Protein AF-0000000084678518 (afdb_homodimer)

Structure (mmCIF, N/CA/C/O backbone):
data_AF-0000000084678518-model_v1
#
loop_
_entity.id
_entity.type
_entity.pdbx_description
1 polymer 'TetR family transcriptional regulator'
#
loop_
_atom_site.group_PDB
_atom_site.id
_atom_site.type_symbol
_atom_site.label_atom_id
_atom_site.label_alt_id
_atom_site.label_comp_id
_atom_site.label_asym_id
_atom_site.label_entity_id
_atom_site.label_seq_id
_atom_site.pdbx_PDB_ins_code
_atom_site.Cartn_x
_atom_site.Cartn_y
_atom_site.Cartn_z
_atom_site.occupancy
_atom_site.B_iso_or_equiv
_atom_site.auth_seq_id
_atom_site.auth_comp_id
_atom_site.auth_asym_id
_atom_site.auth_atom_id
_atom_site.pdbx_PDB_model_num
ATOM 1 N N . MET A 1 1 ? -35.625 26.422 18.172 1 39.28 1 MET A N 1
ATOM 2 C CA . MET A 1 1 ? -35.781 25.688 16.922 1 39.28 1 MET A CA 1
ATOM 3 C C . MET A 1 1 ? -35.375 24.234 17.094 1 39.28 1 MET A C 1
ATOM 5 O O . MET A 1 1 ? -34.312 23.953 17.641 1 39.28 1 MET A O 1
ATOM 9 N N . ALA A 1 2 ? -36.219 23.297 17.188 1 45.09 2 ALA A N 1
ATOM 10 C CA . ALA A 1 2 ? -35.969 21.891 17.547 1 45.09 2 ALA A CA 1
ATOM 11 C C . ALA A 1 2 ? -34.719 21.375 16.875 1 45.09 2 ALA A C 1
ATOM 13 O O . ALA A 1 2 ? -34.5 21.578 15.672 1 45.09 2 ALA A O 1
ATOM 14 N N . ARG A 1 3 ? -33.562 21.203 17.453 1 52.88 3 ARG A N 1
ATOM 15 C CA . ARG A 1 3 ? -32.312 20.641 16.938 1 52.88 3 ARG A CA 1
ATOM 16 C C . ARG A 1 3 ? -32.625 19.5 15.953 1 52.88 3 ARG A C 1
ATOM 18 O O . ARG A 1 3 ? -33.125 18.453 16.344 1 52.88 3 ARG A O 1
ATOM 25 N N . ARG A 1 4 ? -33.25 19.656 14.805 1 49.84 4 ARG A N 1
ATOM 26 C CA . ARG A 1 4 ? -33.75 18.734 13.789 1 49.84 4 ARG A CA 1
ATOM 27 C C . ARG A 1 4 ? -32.812 17.531 13.641 1 49.84 4 ARG A C 1
ATOM 29 O O . ARG A 1 4 ? -31.609 17.703 13.453 1 49.84 4 ARG A O 1
ATOM 36 N N . HIS A 1 5 ? -33.062 16.453 14.344 1 54.47 5 HIS A N 1
ATOM 37 C CA . HIS A 1 5 ? -32.469 15.125 14.273 1 54.47 5 HIS A CA 1
ATOM 38 C C . HIS A 1 5 ? -32.062 14.766 12.836 1 54.47 5 HIS A C 1
ATOM 40 O O . HIS A 1 5 ? -32.938 14.602 11.984 1 54.47 5 HIS A O 1
ATOM 46 N N . ASP A 1 6 ? -31.219 15.469 12.219 1 68.56 6 ASP A N 1
ATOM 47 C CA . ASP A 1 6 ? -30.781 15.078 10.883 1 68.56 6 ASP A CA 1
ATOM 48 C C . ASP A 1 6 ? -30.062 13.719 10.914 1 68.56 6 ASP A C 1
ATOM 50 O O . ASP A 1 6 ? -28.875 13.648 11.195 1 68.56 6 ASP A O 1
ATOM 54 N N . PRO A 1 7 ? -30.891 12.641 10.914 1 68.62 7 PRO A N 1
ATOM 55 C CA . PRO A 1 7 ? -30.344 11.281 11.008 1 68.62 7 PRO A CA 1
ATOM 56 C C . PRO A 1 7 ? -29.219 11.031 10.008 1 68.62 7 PRO A C 1
ATOM 58 O O . PRO A 1 7 ? -28.453 10.078 10.164 1 68.62 7 PRO A O 1
ATOM 61 N N . GLU A 1 8 ? -29.078 11.969 9.148 1 84.5 8 GLU A N 1
ATOM 62 C CA . GLU A 1 8 ? -28.109 11.734 8.094 1 84.5 8 GLU A CA 1
ATOM 63 C C . GLU A 1 8 ? -26.812 12.516 8.352 1 84.5 8 GLU A C 1
ATOM 65 O O . GLU A 1 8 ? -25.875 12.438 7.559 1 84.5 8 GLU A O 1
ATOM 70 N N . ARG A 1 9 ? -26.844 13.156 9.5 1 88.88 9 ARG A N 1
ATOM 71 C CA . ARG A 1 9 ? -25.719 14.031 9.797 1 88.88 9 ARG A CA 1
ATOM 72 C C . ARG A 1 9 ? -24.422 13.242 9.898 1 88.88 9 ARG A C 1
ATOM 74 O O . ARG A 1 9 ? -23.406 13.633 9.328 1 88.88 9 ARG A O 1
ATOM 81 N N . ARG A 1 10 ? -24.578 12.203 10.641 1 92.88 10 ARG A N 1
ATOM 82 C CA . ARG A 1 10 ? -23.391 11.359 10.789 1 92.88 10 ARG A CA 1
ATOM 83 C C . ARG A 1 10 ? -22.844 10.938 9.43 1 92.88 10 ARG A C 1
ATOM 85 O O . ARG A 1 10 ? -21.641 11.008 9.195 1 92.88 10 ARG A O 1
ATOM 92 N N . GLN A 1 11 ? -23.719 10.578 8.609 1 94 11 GLN A N 1
ATOM 93 C CA . GLN A 1 11 ? -23.328 10.141 7.27 1 94 11 GLN A CA 1
ATOM 94 C C . GLN A 1 11 ? -22.734 11.297 6.465 1 94 11 GLN A C 1
ATOM 96 O O . GLN A 1 11 ? -21.766 11.117 5.734 1 94 11 GLN A O 1
ATOM 101 N N . ARG A 1 12 ? -23.25 12.414 6.594 1 94.56 12 ARG A N 1
ATOM 102 C CA . ARG A 1 12 ? -22.734 13.586 5.891 1 94.56 12 ARG A CA 1
ATOM 103 C C . ARG A 1 12 ? -21.312 13.906 6.332 1 94.56 12 ARG A C 1
ATOM 105 O O . ARG A 1 12 ? -20.484 14.32 5.52 1 94.56 12 ARG A O 1
ATOM 112 N N . ILE A 1 13 ? -21.125 13.695 7.586 1 95.94 13 ILE A N 1
ATOM 113 C CA . ILE A 1 13 ? -19.797 13.961 8.133 1 95.94 13 ILE A CA 1
ATOM 114 C C . ILE A 1 13 ? -18.797 12.953 7.574 1 95.94 13 ILE A C 1
ATOM 116 O O . ILE A 1 13 ? -17.688 13.32 7.18 1 95.94 13 ILE A O 1
ATOM 120 N N . ILE A 1 14 ? -19.203 11.727 7.473 1 95.19 14 ILE A N 1
ATOM 121 C CA . ILE A 1 14 ? -18.344 10.688 6.918 1 95.19 14 ILE A CA 1
ATOM 122 C C . ILE A 1 14 ? -18.062 10.984 5.445 1 95.19 14 ILE A C 1
ATOM 124 O O . ILE A 1 14 ? -16.906 10.93 5.004 1 95.19 14 ILE A O 1
ATOM 128 N N . ASP A 1 15 ? -19.094 11.398 4.746 1 95.31 15 ASP A N 1
ATOM 129 C CA . ASP A 1 15 ? -18.938 11.719 3.33 1 95.31 15 ASP A CA 1
ATOM 130 C C . ASP A 1 15 ? -18 12.906 3.137 1 95.31 15 ASP A C 1
ATOM 132 O O . ASP A 1 15 ? -17.172 12.898 2.229 1 95.31 15 ASP A O 1
ATOM 136 N N . ALA A 1 16 ? -18.172 13.836 3.994 1 96.19 16 ALA A N 1
ATOM 137 C CA . ALA A 1 16 ? -17.312 15.016 3.943 1 96.19 16 ALA A CA 1
ATOM 138 C C . ALA A 1 16 ? -15.859 14.648 4.23 1 96.19 16 ALA A C 1
ATOM 140 O O . ALA A 1 16 ? -14.945 15.156 3.576 1 96.19 16 ALA A O 1
ATOM 141 N N . ALA A 1 17 ? -15.703 13.797 5.23 1 95.5 17 ALA A N 1
ATOM 142 C CA . ALA A 1 17 ? -14.359 13.344 5.555 1 95.5 17 ALA A CA 1
ATOM 143 C C . ALA A 1 17 ? -13.695 12.68 4.352 1 95.5 17 ALA A C 1
ATOM 145 O O . ALA A 1 17 ? -12.531 12.938 4.051 1 95.5 17 ALA A O 1
ATOM 146 N N . ILE A 1 18 ? -14.406 11.883 3.67 1 94 18 ILE A N 1
ATOM 147 C CA . ILE A 1 18 ? -13.898 11.18 2.496 1 94 18 ILE A CA 1
ATOM 148 C C . ILE A 1 18 ? -13.547 12.18 1.401 1 94 18 ILE A C 1
ATOM 150 O O . ILE A 1 18 ? -12.5 12.062 0.763 1 94 18 ILE A O 1
ATOM 154 N N . ARG A 1 19 ? -14.352 13.188 1.23 1 94.25 19 ARG A N 1
ATOM 155 C CA . ARG A 1 19 ? -14.078 14.219 0.23 1 94.25 19 ARG A CA 1
ATOM 156 C C . ARG A 1 19 ? -12.828 15.016 0.591 1 94.25 19 ARG A C 1
ATOM 158 O O . ARG A 1 19 ? -12 15.312 -0.275 1 94.25 19 ARG A O 1
ATOM 165 N N . VAL A 1 20 ? -12.719 15.305 1.87 1 94.69 20 VAL A N 1
ATOM 166 C CA . VAL A 1 20 ? -11.562 16.062 2.332 1 94.69 20 VAL A CA 1
ATOM 167 C C . VAL A 1 20 ? -10.289 15.25 2.08 1 94.69 20 VAL A C 1
ATOM 169 O O . VAL A 1 20 ? -9.312 15.766 1.531 1 94.69 20 VAL A O 1
ATOM 172 N N . VAL A 1 21 ? -10.305 13.977 2.422 1 91.81 21 VAL A N 1
ATOM 173 C CA . VAL A 1 21 ? -9.141 13.117 2.215 1 91.81 21 VAL A CA 1
ATOM 174 C C . VAL A 1 21 ? -8.859 12.977 0.721 1 91.81 21 VAL A C 1
ATOM 176 O O . VAL A 1 21 ? -7.703 12.953 0.299 1 91.81 21 VAL A O 1
ATOM 179 N N . GLY A 1 22 ? -9.914 12.914 -0.001 1 90 22 GLY A N 1
ATOM 180 C CA . GLY A 1 22 ? -9.758 12.828 -1.445 1 90 22 GLY A CA 1
ATOM 181 C C . GLY A 1 22 ? -9.023 14.008 -2.041 1 90 22 GLY A C 1
ATOM 182 O O . GLY A 1 22 ? -8.172 13.844 -2.918 1 90 22 GLY A O 1
ATOM 183 N N . ARG A 1 23 ? -9.258 15.156 -1.54 1 88.38 23 ARG A N 1
ATOM 184 C CA . ARG A 1 23 ? -8.711 16.391 -2.105 1 88.38 23 ARG A CA 1
ATOM 185 C C . ARG A 1 23 ? -7.352 16.703 -1.502 1 88.38 23 ARG A C 1
ATOM 187 O O . ARG A 1 23 ? -6.426 17.109 -2.215 1 88.38 23 ARG A O 1
ATOM 194 N N . LYS A 1 24 ? -7.238 16.469 -0.176 1 86.19 24 LYS A N 1
ATOM 195 C CA . LYS A 1 24 ? -6.062 16.984 0.52 1 86.19 24 LYS A CA 1
ATOM 196 C C . LYS A 1 24 ? -5.234 15.852 1.118 1 86.19 24 LYS A C 1
ATOM 198 O O . LYS A 1 24 ? -4.195 16.094 1.735 1 86.19 24 LYS A O 1
ATOM 203 N N . GLY A 1 25 ? -5.703 14.664 0.9 1 85.81 25 GLY A N 1
ATOM 204 C CA . GLY A 1 25 ? -5.051 13.57 1.601 1 85.81 25 GLY A CA 1
ATOM 205 C C . GLY A 1 25 ? -5.43 13.492 3.066 1 85.81 25 GLY A C 1
ATOM 206 O O . GLY A 1 25 ? -6.164 14.344 3.572 1 85.81 25 GLY A O 1
ATOM 207 N N . ILE A 1 26 ? -4.914 12.492 3.723 1 87.12 26 ILE A N 1
ATOM 208 C CA . ILE A 1 26 ? -5.25 12.234 5.117 1 87.12 26 ILE A CA 1
ATOM 209 C C . ILE A 1 26 ? -4.723 13.359 5.996 1 87.12 26 ILE A C 1
ATOM 211 O O . ILE A 1 26 ? -5.336 13.711 7.008 1 87.12 26 ILE A O 1
ATOM 215 N N . ALA A 1 27 ? -3.648 13.914 5.609 1 81.12 27 ALA A N 1
ATOM 216 C CA . ALA A 1 27 ? -3.047 14.992 6.383 1 81.12 27 ALA A CA 1
ATOM 217 C C . ALA A 1 27 ? -3.973 16.203 6.438 1 81.12 27 ALA A C 1
ATOM 219 O O . ALA A 1 27 ? -3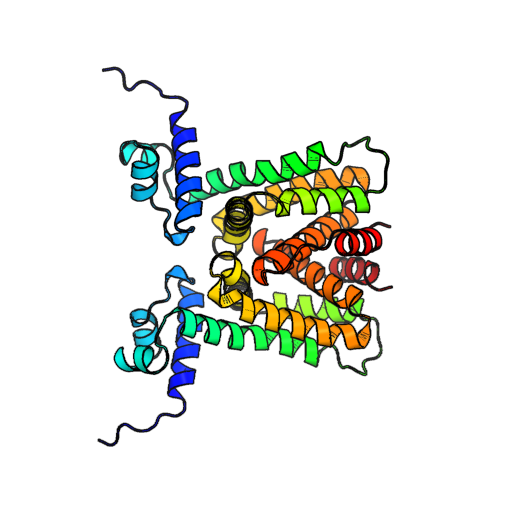.887 17.016 7.363 1 81.12 27 ALA A O 1
ATOM 220 N N . GLY A 1 28 ? -4.809 16.328 5.539 1 87.31 28 GLY A N 1
ATOM 221 C CA . GLY A 1 28 ? -5.734 17.438 5.488 1 87.31 28 GLY A CA 1
ATOM 222 C C . GLY A 1 28 ? -6.984 17.219 6.32 1 87.31 28 GLY A C 1
ATOM 223 O O . GLY A 1 28 ? -7.816 18.125 6.453 1 87.31 28 GLY A O 1
ATOM 224 N N . LEU A 1 29 ? -7.078 16.078 6.836 1 91.56 29 LEU A N 1
ATOM 225 C CA . LEU A 1 29 ? -8.281 15.727 7.586 1 91.56 29 LEU A CA 1
ATOM 226 C C . LEU A 1 29 ? -8.242 16.328 8.984 1 91.56 29 LEU A C 1
ATOM 228 O O . LEU A 1 29 ? -7.305 16.078 9.75 1 91.56 29 LEU A O 1
ATOM 232 N N . SER A 1 30 ? -9.211 17.172 9.32 1 94.5 30 SER A N 1
ATOM 233 C CA . SER A 1 30 ? -9.453 17.734 10.648 1 94.5 30 SER A CA 1
ATOM 234 C C . SER A 1 30 ? -10.953 17.891 10.914 1 94.5 30 SER A C 1
ATOM 236 O O . SER A 1 30 ? -11.75 17.922 9.977 1 94.5 30 SER A O 1
ATOM 238 N N . HIS A 1 31 ? -11.25 17.969 12.172 1 95.5 31 HIS A N 1
ATOM 239 C CA . HIS A 1 31 ? -12.648 18.234 12.484 1 95.5 31 HIS A CA 1
ATOM 240 C C . HIS A 1 31 ? -13.117 19.547 11.844 1 95.5 31 HIS A C 1
ATOM 242 O O . HIS A 1 31 ? -14.242 19.625 11.359 1 95.5 31 HIS A O 1
ATOM 248 N N . ARG A 1 32 ? -12.266 20.5 11.773 1 96.31 32 ARG A N 1
ATOM 249 C CA . ARG A 1 32 ? -12.602 21.797 11.203 1 96.31 32 ARG A CA 1
ATOM 250 C C . ARG A 1 32 ? -12.836 21.688 9.695 1 96.31 32 ARG A C 1
ATOM 252 O O . ARG A 1 32 ? -13.836 22.188 9.18 1 96.31 32 ARG A O 1
ATOM 259 N N . SER A 1 33 ? -11.898 21.047 9.008 1 96.56 33 SER A N 1
ATOM 260 C CA . SER A 1 33 ? -12.031 20.906 7.562 1 96.56 33 SER A CA 1
ATOM 261 C C . SER A 1 33 ? -13.258 20.078 7.195 1 96.56 33 SER A C 1
ATOM 263 O O . SER A 1 33 ? -13.945 20.375 6.215 1 96.56 33 SER A O 1
ATOM 265 N N . VAL A 1 34 ? -13.539 19.062 7.965 1 96.88 34 VAL A N 1
ATOM 266 C CA . VAL A 1 34 ? -14.672 18.188 7.703 1 96.88 34 VAL A CA 1
ATOM 267 C C . VAL A 1 34 ? -15.977 18.938 7.965 1 96.88 34 VAL A C 1
ATOM 269 O O . VAL A 1 34 ? -16.922 18.828 7.184 1 96.88 34 VAL A O 1
ATOM 272 N N . ALA A 1 35 ? -16 19.672 9.086 1 96.75 35 ALA A N 1
ATOM 273 C CA . ALA A 1 35 ? -17.188 20.469 9.406 1 96.75 35 ALA A CA 1
ATOM 274 C C . ALA A 1 35 ? -17.5 21.453 8.289 1 96.75 35 ALA A C 1
ATOM 276 O O . ALA A 1 35 ? -18.656 21.578 7.875 1 96.75 35 ALA A O 1
ATOM 277 N N . ALA A 1 36 ? -16.484 22.125 7.832 1 96.69 36 ALA A N 1
ATOM 278 C CA . ALA A 1 36 ? -16.625 23.078 6.738 1 96.69 36 ALA A CA 1
ATOM 279 C C . ALA A 1 36 ? -17.141 22.391 5.473 1 96.69 36 ALA A C 1
ATOM 281 O O . ALA A 1 36 ? -18.062 22.875 4.82 1 96.69 36 ALA A O 1
ATOM 282 N N . GLU A 1 37 ? -16.578 21.234 5.191 1 95.88 37 GLU A N 1
ATOM 283 C CA . GLU A 1 37 ? -16.953 20.484 3.998 1 95.88 37 GLU A CA 1
ATOM 284 C C . GLU A 1 37 ? -18.375 19.953 4.098 1 95.88 37 GLU A C 1
ATOM 286 O O . GLU A 1 37 ? -19.094 19.906 3.1 1 95.88 37 GLU A O 1
ATOM 291 N N . ALA A 1 38 ? -18.75 19.578 5.242 1 95 38 ALA A N 1
ATOM 292 C CA . ALA A 1 38 ? -20.078 19 5.48 1 95 38 ALA A CA 1
ATOM 293 C C . ALA A 1 38 ? -21.109 20.109 5.699 1 95 38 ALA A C 1
ATOM 295 O O . ALA A 1 38 ? -22.312 19.828 5.746 1 95 38 ALA A O 1
ATOM 296 N N . ASP A 1 39 ? -20.641 21.266 5.844 1 94.81 39 ASP A N 1
ATOM 297 C CA . ASP A 1 39 ? -21.516 22.406 6.148 1 94.81 39 ASP A CA 1
ATOM 298 C C . ASP A 1 39 ? -22.297 22.156 7.434 1 94.81 39 ASP A C 1
ATOM 300 O O . ASP A 1 39 ? -23.531 22.234 7.445 1 94.81 39 ASP A O 1
ATOM 304 N N . VAL A 1 40 ? -21.609 21.812 8.492 1 94.31 40 VAL A N 1
ATOM 305 C CA . VAL A 1 40 ? -22.156 21.609 9.828 1 94.31 40 VAL A CA 1
ATOM 306 C C . VAL A 1 40 ? -21.297 22.344 10.852 1 94.31 40 VAL A C 1
ATOM 308 O O . VAL A 1 40 ? -20.125 22.641 10.594 1 94.31 40 VAL A O 1
ATOM 311 N N . PRO A 1 41 ? -21.953 22.656 11.961 1 93.06 41 PRO A N 1
ATOM 312 C CA . PRO A 1 41 ? -21.141 23.234 13.031 1 93.06 41 PRO A CA 1
ATOM 313 C C . PRO A 1 41 ? -20.047 22.297 13.508 1 93.06 41 PRO A C 1
ATOM 315 O O . PRO A 1 41 ? -20.219 21.078 13.523 1 93.06 41 PRO A O 1
ATOM 318 N N . LEU A 1 42 ? -18.875 22.875 13.898 1 93.81 42 LEU A N 1
ATOM 319 C CA . LEU A 1 42 ? -17.734 22.109 14.391 1 93.81 42 LEU A CA 1
ATOM 320 C C . LEU A 1 42 ? -18.172 21.172 15.516 1 93.81 42 LEU A C 1
ATOM 322 O O . LEU A 1 42 ? -17.688 20.047 15.602 1 93.81 42 LEU A O 1
ATOM 326 N N . GLY A 1 43 ? -19.078 21.641 16.359 1 92.25 43 GLY A N 1
ATOM 327 C CA . GLY A 1 43 ? -19.578 20.844 17.453 1 92.25 43 GLY A CA 1
ATOM 328 C C . GLY A 1 43 ? -20.25 19.562 17.016 1 92.25 43 GLY A C 1
ATOM 329 O O . GLY A 1 43 ? -20.25 18.562 17.734 1 92.25 43 GLY A O 1
ATOM 330 N N . SER A 1 44 ? -20.781 19.547 15.82 1 91.56 44 SER A N 1
ATOM 331 C CA . SER A 1 44 ? -21.438 18.359 15.281 1 91.56 44 SER A CA 1
ATOM 332 C C . SER A 1 44 ? -20.422 17.25 15 1 91.56 44 SER A C 1
ATOM 334 O O . SER A 1 44 ? -20.672 16.094 15.297 1 91.56 44 SER A O 1
ATOM 336 N N . THR A 1 45 ? -19.281 17.578 14.336 1 91.94 45 THR A N 1
ATOM 337 C CA . THR A 1 45 ? -18.25 16.578 14.031 1 91.94 45 THR A CA 1
ATOM 338 C C . THR A 1 45 ? -17.688 15.984 15.32 1 91.94 45 THR A C 1
ATOM 340 O O . THR A 1 45 ? -17.516 14.766 15.414 1 91.94 45 THR A O 1
ATOM 343 N N . THR A 1 46 ? -17.531 16.844 16.312 1 91.62 46 THR A N 1
ATOM 344 C CA . THR A 1 46 ? -16.922 16.391 17.562 1 91.62 46 THR A CA 1
ATOM 345 C C . THR A 1 46 ? -17.938 15.594 18.391 1 91.62 46 THR A C 1
ATOM 347 O O . THR A 1 46 ? -17.547 14.727 19.172 1 91.62 46 THR A O 1
ATOM 350 N N . TYR A 1 47 ? -19.219 15.93 18.188 1 92 47 TYR A N 1
ATOM 351 C CA . TYR A 1 47 ? -20.266 15.188 18.875 1 92 47 TYR A CA 1
ATOM 352 C C . TYR A 1 47 ? -20.359 13.766 18.344 1 92 47 TYR A C 1
ATOM 354 O O . TYR A 1 47 ? -20.391 12.812 19.125 1 92 47 TYR A O 1
ATOM 362 N N . HIS A 1 48 ? -20.328 13.578 17.094 1 93.88 48 HIS A N 1
ATOM 363 C CA . HIS A 1 48 ? -20.516 12.273 16.484 1 93.88 48 HIS A CA 1
ATOM 364 C C . HIS A 1 48 ? -19.219 11.469 16.5 1 93.88 48 HIS A C 1
ATOM 366 O O . HIS A 1 48 ? -19.25 10.234 16.547 1 93.88 48 HIS A O 1
ATOM 372 N N . PHE A 1 49 ? -18.094 12.188 16.359 1 95.56 49 PHE A N 1
ATOM 373 C CA . PHE A 1 49 ? -16.781 11.57 16.359 1 95.56 49 PHE A CA 1
ATOM 374 C C . PHE A 1 49 ? -15.844 12.281 17.344 1 95.56 49 PHE A C 1
ATOM 376 O O . PHE A 1 49 ? -15.32 13.352 17.047 1 95.56 49 PHE A O 1
ATOM 383 N N . ALA A 1 50 ? -15.617 11.586 18.359 1 92.81 50 ALA A N 1
ATOM 384 C CA . ALA A 1 50 ? -14.836 12.188 19.438 1 92.81 50 ALA A CA 1
ATOM 385 C C . ALA A 1 50 ? -13.398 12.438 19 1 92.81 50 ALA A C 1
ATOM 387 O O . ALA A 1 50 ? -12.758 13.391 19.453 1 92.81 50 ALA A O 1
ATOM 388 N N . THR A 1 51 ? -12.961 11.523 18.141 1 92.44 51 THR A N 1
ATOM 389 C CA . THR A 1 51 ? -11.594 11.68 17.656 1 92.44 51 THR A CA 1
ATOM 390 C C . THR A 1 51 ? -11.547 11.602 16.141 1 92.44 51 THR A C 1
ATOM 392 O O . THR A 1 51 ? -12.461 11.062 15.516 1 92.44 51 THR A O 1
ATOM 395 N N . LEU A 1 52 ? -10.508 12.117 15.609 1 91.31 52 LEU A N 1
ATOM 396 C CA . LEU A 1 52 ? -10.297 12.016 14.172 1 91.31 52 LEU A CA 1
ATOM 397 C C . LEU A 1 52 ? -10.109 10.562 13.75 1 91.31 52 LEU A C 1
ATOM 399 O O . LEU A 1 52 ? -10.492 10.18 12.641 1 91.31 52 LEU A O 1
ATOM 403 N N . GLU A 1 53 ? -9.602 9.828 14.594 1 90.44 53 GLU A N 1
ATOM 404 C CA . GLU A 1 53 ? -9.406 8.406 14.32 1 90.44 53 GLU A CA 1
ATOM 405 C C . GLU A 1 53 ? -10.734 7.691 14.133 1 90.44 53 GLU A C 1
ATOM 407 O O . GLU A 1 53 ? -10.875 6.859 13.234 1 90.44 53 GLU A O 1
ATOM 412 N N . GLU A 1 54 ? -11.633 8.039 14.961 1 93.56 54 GLU A N 1
ATOM 413 C CA . GLU A 1 54 ? -12.961 7.453 14.82 1 93.56 54 GLU A CA 1
ATOM 414 C C . GLU A 1 54 ? -13.586 7.82 13.477 1 93.56 54 GLU A C 1
ATOM 416 O O . GLU A 1 54 ? -14.242 6.988 12.844 1 93.56 54 GLU A O 1
ATOM 421 N N . LEU A 1 55 ? -13.336 9.016 13.156 1 93.75 55 LEU A N 1
ATOM 422 C CA . LEU A 1 55 ? -13.836 9.484 11.867 1 93.75 55 LEU A CA 1
ATOM 423 C C . LEU A 1 55 ? -13.148 8.75 10.719 1 93.75 55 LEU A C 1
ATOM 425 O O . LEU A 1 55 ? -13.812 8.336 9.758 1 93.75 55 LEU A O 1
ATOM 429 N N . MET A 1 56 ? -11.938 8.492 10.789 1 92.25 56 MET A N 1
ATOM 430 C CA . MET A 1 56 ? -11.18 7.773 9.773 1 92.25 56 MET A CA 1
ATOM 431 C C . MET A 1 56 ? -11.641 6.324 9.68 1 92.25 56 MET A C 1
ATOM 433 O O . MET A 1 56 ? -11.75 5.773 8.586 1 92.25 56 MET A O 1
ATOM 437 N N . VAL A 1 57 ? -11.898 5.746 10.797 1 92.5 57 VAL A N 1
ATOM 438 C CA . VAL A 1 57 ? -12.391 4.375 10.836 1 92.5 57 VAL A CA 1
ATOM 439 C C . VAL A 1 57 ? -13.703 4.273 10.07 1 92.5 57 VAL A C 1
ATOM 441 O O . VAL A 1 57 ? -13.883 3.381 9.242 1 92.5 57 VAL A O 1
ATOM 444 N N . ALA A 1 58 ? -14.508 5.211 10.32 1 92.69 58 ALA A N 1
ATOM 445 C CA . ALA A 1 58 ? -15.797 5.227 9.633 1 92.69 58 ALA A CA 1
ATOM 446 C C . ALA A 1 58 ? -15.609 5.438 8.133 1 92.69 58 ALA A C 1
ATOM 448 O O . ALA A 1 58 ? -16.266 4.781 7.316 1 92.69 58 ALA A O 1
ATOM 449 N N . ALA A 1 59 ? -14.727 6.348 7.777 1 92.19 59 ALA A N 1
ATOM 450 C CA . ALA A 1 59 ? -14.422 6.609 6.371 1 92.19 59 ALA A CA 1
ATOM 451 C C . ALA A 1 59 ? -13.852 5.367 5.691 1 92.19 59 ALA A C 1
ATOM 453 O O . ALA A 1 59 ? -14.234 5.035 4.57 1 92.19 59 ALA A O 1
ATOM 454 N N . LEU A 1 60 ? -12.945 4.707 6.324 1 89.81 60 LEU A N 1
ATOM 455 C CA . LEU A 1 60 ? -12.336 3.494 5.793 1 89.81 60 LEU A CA 1
ATOM 456 C C . LEU A 1 60 ? -13.375 2.396 5.613 1 89.81 60 LEU A C 1
ATOM 458 O O . LEU A 1 60 ? -13.422 1.741 4.57 1 89.81 60 LEU A O 1
ATOM 462 N N . ARG A 1 61 ? -14.242 2.213 6.57 1 89.5 61 ARG A N 1
ATOM 463 C CA . ARG A 1 61 ? -15.281 1.19 6.492 1 89.5 61 ARG A CA 1
ATOM 464 C C . ARG A 1 61 ? -16.203 1.444 5.309 1 89.5 61 ARG A C 1
ATOM 466 O O . ARG A 1 61 ? -16.547 0.52 4.57 1 89.5 61 ARG A O 1
ATOM 473 N N . GLN A 1 62 ? -16.531 2.623 5.164 1 89.31 62 GLN A N 1
ATOM 474 C CA . GLN A 1 62 ? -17.438 2.973 4.074 1 89.31 62 GLN A CA 1
ATOM 475 C C . GLN A 1 62 ? -16.75 2.787 2.719 1 89.31 62 GLN A C 1
ATOM 477 O O . GLN A 1 62 ? -17.344 2.236 1.79 1 89.31 62 GLN A O 1
ATOM 482 N N . THR A 1 63 ? -15.547 3.268 2.564 1 86.56 63 THR A N 1
ATOM 483 C CA . THR A 1 63 ? -14.828 3.193 1.298 1 86.56 63 THR A CA 1
ATOM 484 C C . THR A 1 63 ? -14.555 1.74 0.916 1 86.56 63 THR A C 1
ATOM 486 O O . THR A 1 63 ? -14.602 1.385 -0.264 1 86.56 63 THR A O 1
ATOM 489 N N . ASN A 1 64 ? -14.227 0.918 1.875 1 82.62 64 ASN A N 1
ATOM 490 C CA . ASN A 1 64 ? -13.898 -0.481 1.622 1 82.62 64 ASN A CA 1
ATOM 491 C C . ASN A 1 64 ? -15.133 -1.272 1.183 1 82.62 64 ASN A C 1
ATOM 493 O O . ASN A 1 64 ? -15.008 -2.324 0.553 1 82.62 64 ASN A O 1
ATOM 497 N N . GLU A 1 65 ? -16.25 -0.805 1.492 1 77.94 65 GLU A N 1
ATOM 498 C CA . GLU A 1 65 ? -17.484 -1.438 1.039 1 77.94 65 GLU A CA 1
ATOM 499 C C . GLU A 1 65 ? -17.594 -1.415 -0.483 1 77.94 65 GLU A C 1
ATOM 501 O O . GLU A 1 65 ? -18.188 -2.314 -1.083 1 77.94 65 GLU A O 1
ATOM 506 N N . GLY A 1 66 ? -16.969 -0.398 -1.074 1 73 66 GLY A N 1
ATOM 507 C CA . GLY A 1 66 ? -16.969 -0.322 -2.525 1 73 66 GLY A CA 1
ATOM 508 C C . GLY A 1 66 ? -16.297 -1.505 -3.188 1 73 66 GLY A C 1
ATOM 509 O O . GLY A 1 66 ? -16.875 -2.146 -4.07 1 73 66 GLY A O 1
ATOM 510 N N . PHE A 1 67 ? -15.125 -1.897 -2.756 1 75 67 PHE A N 1
ATOM 511 C CA . PHE A 1 67 ? -14.391 -3.02 -3.328 1 75 67 PHE A CA 1
ATOM 512 C C . PHE A 1 67 ? -15.094 -4.336 -3.021 1 75 67 PHE A C 1
ATOM 514 O O . PHE A 1 67 ? -15.219 -5.199 -3.895 1 75 67 PHE A O 1
ATOM 521 N N . ALA A 1 68 ? -15.516 -4.473 -1.792 1 74 68 ALA A N 1
ATOM 522 C CA . ALA A 1 68 ? -16.219 -5.688 -1.38 1 74 68 ALA A CA 1
ATOM 523 C C . ALA A 1 68 ? -17.469 -5.91 -2.213 1 74 68 ALA A C 1
ATOM 525 O O . ALA A 1 68 ? -17.797 -7.043 -2.578 1 74 68 ALA A O 1
ATOM 526 N N . ARG A 1 69 ? -18.047 -4.836 -2.479 1 75.56 69 ARG A N 1
ATOM 527 C CA . ARG A 1 69 ? -19.266 -4.906 -3.285 1 75.56 69 ARG A CA 1
ATOM 528 C C . ARG A 1 69 ? -18.953 -5.348 -4.711 1 75.56 69 ARG A C 1
ATOM 530 O O . ARG A 1 69 ? -19.625 -6.211 -5.262 1 75.56 69 ARG A O 1
ATOM 537 N N . VAL A 1 70 ? -17.906 -4.773 -5.273 1 76.62 70 VAL A N 1
ATOM 538 C CA . VAL A 1 70 ? -17.516 -5.145 -6.625 1 76.62 70 VAL A CA 1
ATOM 539 C C . VAL A 1 70 ? -17.141 -6.625 -6.664 1 76.62 70 VAL A C 1
ATOM 541 O O . VAL A 1 70 ? -17.547 -7.352 -7.574 1 76.62 70 VAL A O 1
ATOM 544 N N . LEU A 1 71 ? -16.391 -7.066 -5.691 1 79.81 71 LEU A N 1
ATOM 545 C CA . LEU A 1 71 ? -15.984 -8.461 -5.605 1 79.81 71 LEU A CA 1
ATOM 546 C C . LEU A 1 71 ? -17.188 -9.383 -5.488 1 79.81 71 LEU A C 1
ATOM 548 O O . LEU A 1 71 ? -17.281 -10.391 -6.191 1 79.81 71 LEU A O 1
ATOM 552 N N . ALA A 1 72 ? -18.125 -9.016 -4.688 1 77.19 72 ALA A N 1
ATOM 553 C CA . ALA A 1 72 ? -19.328 -9.828 -4.473 1 77.19 72 ALA A CA 1
ATOM 554 C C . ALA A 1 72 ? -20.188 -9.875 -5.727 1 77.19 72 ALA A C 1
ATOM 556 O O . ALA A 1 72 ? -20.766 -10.922 -6.051 1 77.19 72 ALA A O 1
ATOM 557 N N . GLU A 1 73 ? -20.297 -8.781 -6.359 1 77.75 73 GLU A N 1
ATOM 558 C CA . GLU A 1 73 ? -21.125 -8.68 -7.555 1 77.75 73 GLU A CA 1
ATOM 559 C C . GLU A 1 73 ? -20.531 -9.477 -8.711 1 77.75 73 GLU A C 1
ATOM 561 O O . GLU A 1 73 ? -21.266 -10.055 -9.516 1 77.75 73 GLU A O 1
ATOM 566 N N . ARG A 1 74 ? -19.281 -9.492 -8.773 1 76.81 74 ARG A N 1
ATOM 567 C CA . ARG A 1 74 ? -18.641 -10.094 -9.938 1 76.81 74 ARG A CA 1
ATOM 568 C C . ARG A 1 74 ? -18.266 -11.547 -9.672 1 76.81 74 ARG A C 1
ATOM 570 O O . ARG A 1 74 ? -18 -12.305 -10.602 1 76.81 74 ARG A O 1
ATOM 577 N N . LEU A 1 75 ? -18.141 -11.914 -8.477 1 77.06 75 LEU A N 1
ATOM 578 C CA . LEU A 1 75 ? -17.828 -13.289 -8.109 1 77.06 75 LEU A CA 1
ATOM 579 C C . LEU A 1 75 ? -19 -13.938 -7.375 1 77.06 75 LEU A C 1
ATOM 581 O O . LEU A 1 75 ? -18.875 -14.281 -6.199 1 77.06 75 LEU A O 1
ATOM 585 N N . PRO A 1 76 ? -20.016 -14.141 -8.125 1 65.94 76 PRO A N 1
ATOM 586 C CA . PRO A 1 76 ? -21.125 -14.82 -7.445 1 65.94 76 PRO A CA 1
ATOM 587 C C . PRO A 1 76 ? -20.75 -16.219 -6.945 1 65.94 76 PRO A C 1
ATOM 589 O O . PRO A 1 76 ? -19.891 -16.875 -7.547 1 65.94 76 PRO A O 1
ATOM 592 N N . GLU A 1 77 ? -21.109 -16.531 -5.688 1 63.03 77 GLU A N 1
ATOM 593 C CA . GLU A 1 77 ? -20.812 -17.781 -5 1 63.03 77 GLU A CA 1
ATOM 594 C C . GLU A 1 77 ? -21.016 -18.984 -5.918 1 63.03 77 GLU A C 1
ATOM 596 O O . GLU A 1 77 ? -20.266 -19.969 -5.84 1 63.03 77 GLU A O 1
ATOM 601 N N . ASP A 1 78 ? -22.016 -18.891 -6.555 1 60.09 78 ASP A N 1
ATOM 602 C CA . ASP A 1 78 ? -22.391 -20.016 -7.41 1 60.09 78 ASP A CA 1
ATOM 603 C C . ASP A 1 78 ? -21.812 -19.859 -8.812 1 60.09 78 ASP A C 1
ATOM 605 O O . ASP A 1 78 ? -22.281 -20.5 -9.758 1 60.09 78 ASP A O 1
ATOM 609 N N . GLY A 1 79 ? -20.891 -18.984 -8.844 1 61.84 79 GLY A N 1
ATOM 610 C CA . GLY A 1 79 ? -20.516 -18.672 -10.211 1 61.84 79 GLY A CA 1
ATOM 611 C C . GLY A 1 79 ? -19.625 -19.719 -10.836 1 61.84 79 GLY A C 1
ATOM 612 O O . GLY A 1 79 ? -18.938 -20.453 -10.125 1 61.84 79 GLY A O 1
ATOM 613 N N . HIS A 1 80 ? -20 -20.156 -12.008 1 63.41 80 HIS A N 1
ATOM 614 C CA . HIS A 1 80 ? -19.25 -20.969 -12.969 1 63.41 80 HIS A CA 1
ATOM 615 C C . HIS A 1 80 ? -18.266 -20.109 -13.766 1 63.41 80 HIS A C 1
ATOM 617 O O . HIS A 1 80 ? -18.422 -18.891 -13.844 1 63.41 80 HIS A O 1
ATOM 623 N N . GLY A 1 81 ? -17.062 -20.578 -13.93 1 73.06 81 GLY A N 1
ATOM 624 C CA . GLY A 1 81 ? -16.156 -19.906 -14.844 1 73.06 81 GLY A CA 1
ATOM 625 C C . GLY A 1 81 ? -14.734 -19.828 -14.312 1 73.06 81 GLY A C 1
ATOM 626 O O . GLY A 1 81 ? -14.43 -20.344 -13.242 1 73.06 81 GLY A O 1
ATOM 627 N N . ASP A 1 82 ? -13.969 -19.266 -15.141 1 88 82 ASP A N 1
ATOM 628 C CA . ASP A 1 82 ? -12.539 -19.109 -14.883 1 88 82 ASP A CA 1
ATOM 629 C C . ASP A 1 82 ? -12.273 -18 -13.883 1 88 82 ASP A C 1
ATOM 631 O O . ASP A 1 82 ? -12.375 -16.812 -14.219 1 88 82 ASP A O 1
ATOM 635 N N . LEU A 1 83 ? -12.195 -18.359 -12.57 1 92.44 83 LEU A N 1
ATOM 636 C CA . LEU A 1 83 ? -12.031 -17.438 -11.461 1 92.44 83 LEU A CA 1
ATOM 637 C C . LEU A 1 83 ? -10.945 -16.406 -11.766 1 92.44 83 LEU A C 1
ATOM 639 O O . LEU A 1 83 ? -11.109 -15.227 -11.461 1 92.44 83 LEU A O 1
ATOM 643 N N . ALA A 1 84 ? -9.898 -16.891 -12.359 1 94.44 84 ALA A N 1
ATOM 644 C CA . ALA A 1 84 ? -8.805 -15.984 -12.703 1 94.44 84 ALA A CA 1
ATOM 645 C C . ALA A 1 84 ? -9.281 -14.891 -13.648 1 94.44 84 ALA A C 1
ATOM 647 O O . ALA A 1 84 ? -8.938 -13.719 -13.477 1 94.44 84 ALA A O 1
ATOM 648 N N . THR A 1 85 ? -10.047 -15.273 -14.625 1 93.31 85 THR A N 1
ATOM 649 C CA . THR A 1 85 ? -10.602 -14.328 -15.594 1 93.31 85 THR A CA 1
ATOM 650 C C . THR A 1 85 ? -11.555 -13.352 -14.914 1 93.31 85 THR A C 1
ATOM 652 O O . THR A 1 85 ? -11.508 -12.148 -15.172 1 93.31 85 THR A O 1
ATOM 655 N N . GLN A 1 86 ? -12.336 -13.852 -14.102 1 92.31 86 GLN A N 1
ATOM 656 C CA . GLN A 1 86 ? -13.297 -13.008 -13.391 1 92.31 86 GLN A CA 1
ATOM 657 C C . GLN A 1 86 ? -12.578 -12 -12.492 1 92.31 86 GLN A C 1
ATOM 659 O O . GLN A 1 86 ? -12.906 -10.812 -12.5 1 92.31 86 GLN A O 1
ATOM 664 N N . LEU A 1 87 ? -11.617 -12.445 -11.727 1 93.88 87 LEU A N 1
ATOM 665 C CA . LEU A 1 87 ? -10.875 -11.578 -10.82 1 93.88 87 LEU A CA 1
ATOM 666 C C . LEU A 1 87 ? -10.102 -10.516 -11.602 1 93.88 87 LEU A C 1
ATOM 668 O O . LEU A 1 87 ? -10.055 -9.352 -11.195 1 93.88 87 LEU A O 1
ATOM 672 N N . ALA A 1 88 ? -9.516 -10.945 -12.703 1 95.12 88 ALA A N 1
ATOM 673 C CA . ALA A 1 88 ? -8.812 -9.984 -13.547 1 95.12 88 ALA A CA 1
ATOM 674 C C . ALA A 1 88 ? -9.766 -8.906 -14.062 1 95.12 88 ALA A C 1
ATOM 676 O O . ALA A 1 88 ? -9.398 -7.73 -14.133 1 95.12 88 ALA A O 1
ATOM 677 N N . GLY A 1 89 ? -10.922 -9.336 -14.422 1 92.06 89 GLY A N 1
ATOM 678 C CA . GLY A 1 89 ? -11.938 -8.391 -14.852 1 92.06 89 GLY A CA 1
ATOM 679 C C . GLY A 1 89 ? -12.352 -7.418 -13.758 1 92.06 89 GLY A C 1
ATOM 680 O O . GLY A 1 89 ? -12.539 -6.227 -14.023 1 92.06 89 GLY A O 1
ATOM 681 N N . VAL A 1 90 ? -12.477 -7.875 -12.562 1 89.94 90 VAL A N 1
ATOM 682 C CA . VAL A 1 90 ? -12.812 -7.055 -11.406 1 89.94 90 VAL A CA 1
ATOM 683 C C . VAL A 1 90 ? -11.75 -5.984 -11.195 1 89.94 90 VAL A C 1
ATOM 685 O O . VAL A 1 90 ? -12.07 -4.812 -10.977 1 89.94 90 VAL A O 1
ATOM 688 N N . LEU A 1 91 ? -10.492 -6.371 -11.297 1 92.94 91 LEU A N 1
ATOM 689 C CA . LEU A 1 91 ? -9.391 -5.426 -11.148 1 92.94 91 LEU A CA 1
ATOM 690 C C . LEU A 1 91 ? -9.445 -4.359 -12.234 1 92.94 91 LEU A C 1
ATOM 692 O O . LEU A 1 91 ? -9.242 -3.174 -11.961 1 92.94 91 LEU A O 1
ATOM 696 N N . GLY A 1 92 ? -9.664 -4.832 -13.414 1 91.69 92 GLY A N 1
ATOM 697 C CA . GLY A 1 92 ? -9.773 -3.889 -14.516 1 91.69 92 GLY A CA 1
ATOM 698 C C . GLY A 1 92 ? -10.891 -2.881 -14.336 1 91.69 92 GLY A C 1
ATOM 699 O O . GLY A 1 92 ? -10.711 -1.689 -14.594 1 91.69 92 GLY A O 1
ATOM 700 N N . GLU A 1 93 ? -11.992 -3.352 -13.938 1 87.94 93 GLU A N 1
ATOM 701 C CA . GLU A 1 93 ? -13.125 -2.469 -13.672 1 87.94 93 GLU A CA 1
ATOM 702 C C . GLU A 1 93 ? -12.805 -1.48 -12.555 1 87.94 93 GLU A C 1
ATOM 704 O O . GLU A 1 93 ? -13.117 -0.294 -12.656 1 87.94 93 GLU A O 1
ATOM 709 N N . TRP A 1 94 ? -12.227 -1.981 -11.531 1 85.38 94 TRP A N 1
ATOM 710 C CA . TRP A 1 94 ? -11.883 -1.146 -10.391 1 85.38 94 TRP A CA 1
ATOM 711 C C . TRP A 1 94 ? -10.859 -0.083 -10.781 1 85.38 94 TRP A C 1
ATOM 713 O O . TRP A 1 94 ? -11.055 1.103 -10.5 1 85.38 94 TRP A O 1
ATOM 723 N N . LEU A 1 95 ? -9.82 -0.469 -11.469 1 88.5 95 LEU A N 1
ATOM 724 C CA . LEU A 1 95 ? -8.75 0.44 -11.859 1 88.5 95 LEU A CA 1
ATOM 725 C C . LEU A 1 95 ? -9.211 1.368 -12.984 1 88.5 95 LEU A C 1
ATOM 727 O O . LEU A 1 95 ? -8.594 2.406 -13.227 1 88.5 95 LEU A O 1
ATOM 731 N N . GLY A 1 96 ? -10.258 0.943 -13.742 1 83.38 96 GLY A N 1
ATOM 732 C CA . GLY A 1 96 ? -10.805 1.754 -14.82 1 83.38 96 GLY A CA 1
ATOM 733 C C . GLY A 1 96 ? -11.695 2.879 -14.336 1 83.38 96 GLY A C 1
ATOM 734 O O . GLY A 1 96 ? -12.07 3.762 -15.109 1 83.38 96 GLY A O 1
ATOM 735 N N . GLY A 1 97 ? -12.039 2.84 -13.094 1 79.5 97 GLY A N 1
ATOM 736 C CA . GLY A 1 97 ? -12.805 3.932 -12.516 1 79.5 97 GLY A CA 1
ATOM 737 C C . GLY A 1 97 ? -12.016 5.223 -12.406 1 79.5 97 GLY A C 1
ATOM 738 O O . GLY A 1 97 ? -10.93 5.344 -12.977 1 79.5 97 GLY A O 1
ATOM 739 N N . GLU A 1 98 ? -12.68 6.191 -11.75 1 80.69 98 GLU A N 1
ATOM 740 C CA . GLU A 1 98 ? -11.977 7.449 -11.531 1 80.69 98 GLU A CA 1
ATOM 741 C C . GLU A 1 98 ? -10.727 7.242 -10.68 1 80.69 98 GLU A C 1
ATOM 743 O O . GLU A 1 98 ? -10.812 6.723 -9.562 1 80.69 98 GLU A O 1
ATOM 748 N N . ARG A 1 99 ? -9.633 7.59 -11.203 1 82.5 99 ARG A N 1
ATOM 749 C CA . ARG A 1 99 ? -8.336 7.367 -10.562 1 82.5 99 ARG A CA 1
ATOM 750 C C . ARG A 1 99 ? -8.32 7.941 -9.148 1 82.5 99 ARG A C 1
ATOM 752 O O . ARG A 1 99 ? -7.809 7.309 -8.219 1 82.5 99 ARG A O 1
ATOM 759 N N . THR A 1 100 ? -8.914 9.102 -9.055 1 81.62 100 THR A N 1
ATOM 760 C CA . THR A 1 100 ? -8.922 9.75 -7.746 1 81.62 100 THR A CA 1
ATOM 761 C C . THR A 1 100 ? -9.672 8.898 -6.727 1 81.62 100 THR A C 1
ATOM 763 O O . THR A 1 100 ? -9.289 8.836 -5.559 1 81.62 100 THR A O 1
ATOM 766 N N . GLY A 1 101 ? -10.672 8.266 -7.176 1 83.94 101 GLY A N 1
ATOM 767 C CA . GLY A 1 101 ? -11.43 7.398 -6.285 1 83.94 1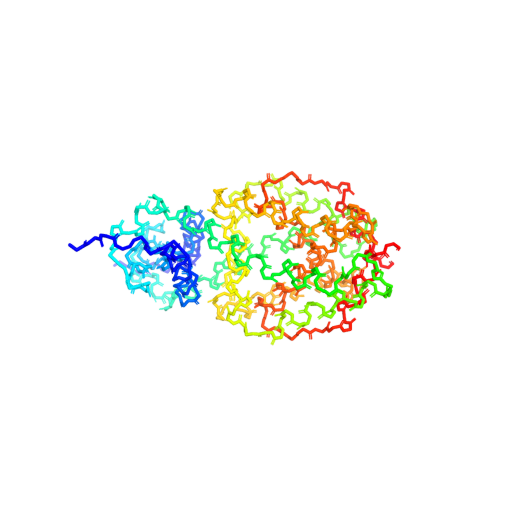01 GLY A CA 1
ATOM 768 C C . GLY A 1 101 ? -10.664 6.156 -5.871 1 83.94 101 GLY A C 1
ATOM 769 O O . GLY A 1 101 ? -10.664 5.785 -4.695 1 83.94 101 GLY A O 1
ATOM 770 N N . VAL A 1 102 ? -9.992 5.594 -6.793 1 86.88 102 VAL A N 1
ATOM 771 C CA . VAL A 1 102 ? -9.203 4.395 -6.539 1 86.88 102 VAL A CA 1
ATOM 772 C C . VAL A 1 102 ? -8.039 4.73 -5.602 1 86.88 102 VAL A C 1
ATOM 774 O O . VAL A 1 102 ? -7.785 4.008 -4.641 1 86.88 102 VAL A O 1
ATOM 777 N N . GLU A 1 103 ? -7.453 5.824 -5.832 1 88.5 103 GLU A N 1
ATOM 778 C CA . GLU A 1 103 ? -6.348 6.277 -4.996 1 88.5 103 GLU A CA 1
ATOM 779 C C . GLU A 1 103 ? -6.812 6.551 -3.566 1 88.5 103 GLU A C 1
ATOM 781 O O . GLU A 1 103 ? -6.117 6.215 -2.607 1 88.5 103 GLU A O 1
ATOM 786 N N . LEU A 1 104 ? -7.941 7.129 -3.498 1 87.44 104 LEU A N 1
ATOM 787 C CA . LEU A 1 104 ? -8.508 7.41 -2.184 1 87.44 104 LEU A CA 1
ATOM 788 C C . LEU A 1 104 ? -8.781 6.121 -1.419 1 87.44 104 LEU A C 1
ATOM 790 O O . LEU A 1 104 ? -8.469 6.023 -0.229 1 87.44 104 LEU A O 1
ATOM 794 N N . GLU A 1 105 ? -9.305 5.195 -2.082 1 87.06 105 GLU A N 1
ATOM 795 C CA . GLU A 1 105 ? -9.594 3.916 -1.442 1 87.06 105 GLU A CA 1
ATOM 796 C C . GLU A 1 105 ? -8.32 3.256 -0.921 1 87.06 105 GLU A C 1
ATOM 798 O O . GLU A 1 105 ? -8.281 2.785 0.217 1 87.06 105 GLU A O 1
ATOM 803 N N . TYR A 1 106 ? -7.309 3.281 -1.723 1 89.94 106 TYR A N 1
ATOM 804 C CA . TYR A 1 106 ? -6.047 2.684 -1.3 1 89.94 106 TYR A CA 1
ATOM 805 C C . TYR A 1 106 ? -5.375 3.529 -0.223 1 89.94 106 TYR A C 1
ATOM 807 O O . TYR A 1 106 ? -4.723 2.996 0.677 1 89.94 106 TYR A O 1
ATOM 815 N N . GLU A 1 107 ? -5.52 4.832 -0.339 1 89.81 107 GLU A N 1
ATOM 816 C CA . GLU A 1 107 ? -4.945 5.691 0.69 1 89.81 107 GLU A CA 1
ATOM 817 C C . GLU A 1 107 ? -5.512 5.355 2.068 1 89.81 107 GLU A C 1
ATOM 819 O O . GLU A 1 107 ? -4.762 5.207 3.033 1 89.81 107 GLU A O 1
ATOM 824 N N . LEU A 1 108 ? -6.809 5.266 2.111 1 87.81 108 LEU A N 1
ATOM 825 C CA . LEU A 1 108 ? -7.461 4.949 3.377 1 87.81 108 LEU A CA 1
ATOM 826 C C . LEU A 1 108 ? -7.105 3.539 3.834 1 87.81 108 LEU A C 1
ATOM 828 O O . LEU A 1 108 ? -6.812 3.32 5.012 1 87.81 108 LEU A O 1
ATOM 832 N N . TYR A 1 109 ? -7.02 2.615 2.889 1 87.12 109 TYR A N 1
ATOM 833 C CA . TYR A 1 109 ? -6.652 1.236 3.189 1 87.12 109 TYR A CA 1
ATOM 834 C C . TYR A 1 109 ? -5.23 1.157 3.736 1 87.12 109 TYR A C 1
ATOM 836 O O . TYR A 1 109 ? -4.98 0.475 4.734 1 87.12 109 TYR A O 1
ATOM 844 N N . LEU A 1 110 ? -4.359 1.917 3.217 1 90.56 110 LEU A N 1
ATOM 845 C CA . LEU A 1 110 ? -2.941 1.872 3.562 1 90.56 110 LEU A CA 1
ATOM 846 C C . LEU A 1 110 ? -2.658 2.709 4.805 1 90.56 110 LEU A C 1
ATOM 848 O O . LEU A 1 110 ? -1.573 2.623 5.383 1 90.56 110 LEU A O 1
ATOM 852 N N . ALA A 1 111 ? -3.658 3.449 5.273 1 89 111 ALA A N 1
ATOM 853 C CA . ALA A 1 111 ? -3.467 4.344 6.414 1 89 111 ALA A CA 1
ATOM 854 C C . ALA A 1 111 ? -3.156 3.559 7.684 1 89 111 ALA A C 1
ATOM 856 O O . ALA A 1 111 ? -2.516 4.078 8.602 1 89 111 ALA A O 1
ATOM 857 N N . ALA A 1 112 ? -3.574 2.297 7.684 1 89.69 112 ALA A N 1
ATOM 858 C CA . ALA A 1 112 ? -3.328 1.437 8.836 1 89.69 112 ALA A CA 1
ATOM 859 C C . ALA A 1 112 ? -1.834 1.197 9.039 1 89.69 112 ALA A C 1
ATOM 861 O O . ALA A 1 112 ? -1.396 0.828 10.133 1 89.69 112 ALA A O 1
ATOM 862 N N . LEU A 1 113 ? -1.062 1.38 7.965 1 90.06 113 LEU A N 1
ATOM 863 C CA . LEU A 1 113 ? 0.383 1.192 8.039 1 90.06 113 LEU A CA 1
ATOM 864 C C . LEU A 1 113 ? 0.986 2.037 9.156 1 90.06 113 LEU A C 1
ATOM 866 O O . LEU A 1 113 ? 1.858 1.571 9.891 1 90.06 113 LEU A O 1
ATOM 870 N N . ARG A 1 114 ? 0.429 3.281 9.328 1 87.12 114 ARG A N 1
ATOM 871 C CA . ARG A 1 114 ? 1.019 4.223 10.281 1 87.12 114 ARG A CA 1
ATOM 872 C C . ARG A 1 114 ? 0.016 4.609 11.359 1 87.12 114 ARG A C 1
ATOM 874 O O . ARG A 1 114 ? 0.292 5.484 12.18 1 87.12 114 ARG A O 1
ATOM 881 N N . ARG A 1 115 ? -1.135 3.996 11.305 1 87.75 115 ARG A N 1
ATOM 882 C CA . ARG A 1 115 ? -2.186 4.281 12.281 1 87.75 115 ARG A CA 1
ATOM 883 C C . ARG A 1 115 ? -2.742 2.996 12.875 1 87.75 115 ARG A C 1
ATOM 885 O O . ARG A 1 115 ? -3.762 2.48 12.414 1 87.75 115 ARG A O 1
ATOM 892 N N . PRO A 1 116 ? -2.182 2.566 13.945 1 86.56 116 PRO A N 1
ATOM 893 C CA . PRO A 1 116 ? -2.549 1.275 14.523 1 86.56 116 PRO A CA 1
ATOM 894 C C . PRO A 1 116 ? -4.043 1.167 14.828 1 86.56 116 PRO A C 1
ATOM 896 O O . PRO A 1 116 ? -4.609 0.073 14.773 1 86.56 116 PRO A O 1
ATOM 899 N N . ALA A 1 117 ? -4.707 2.254 15.047 1 87.81 117 ALA A N 1
ATOM 900 C CA . ALA A 1 117 ? -6.129 2.252 15.375 1 87.81 117 ALA A CA 1
ATOM 901 C C . ALA A 1 117 ? -6.965 1.796 14.188 1 87.81 117 ALA A C 1
ATOM 903 O O . ALA A 1 117 ? -8.125 1.399 14.344 1 87.81 117 ALA A O 1
ATOM 904 N N . LEU A 1 118 ? -6.375 1.813 13.016 1 91.44 118 LEU A N 1
ATOM 905 C CA . LEU A 1 118 ? -7.105 1.438 11.812 1 91.44 118 LEU A CA 1
ATOM 906 C C . LEU A 1 118 ? -6.859 -0.027 11.461 1 91.44 118 LEU A C 1
ATOM 908 O O . LEU A 1 118 ? -7.551 -0.591 10.617 1 91.44 118 LEU A O 1
ATOM 912 N N . ARG A 1 119 ? -5.926 -0.689 12.125 1 93 119 ARG A N 1
ATOM 913 C CA . ARG A 1 119 ? -5.52 -2.045 11.766 1 93 119 ARG A CA 1
ATOM 914 C C . ARG A 1 119 ? -6.664 -3.029 11.961 1 93 119 ARG A C 1
ATOM 916 O O . ARG A 1 119 ? -6.891 -3.902 11.117 1 93 119 ARG A O 1
ATOM 923 N N . PRO A 1 120 ? -7.469 -2.846 12.961 1 91.94 120 PRO A N 1
ATOM 924 C CA . PRO A 1 120 ? -8.602 -3.768 13.094 1 91.94 120 PRO A CA 1
ATOM 925 C C . PRO A 1 120 ? -9.594 -3.66 11.938 1 91.94 120 PRO A C 1
ATOM 927 O O . PRO A 1 120 ? -10.164 -4.664 11.516 1 91.94 120 PRO A O 1
ATOM 930 N N . VAL A 1 121 ? -9.75 -2.475 11.43 1 90.06 121 VAL A N 1
ATOM 931 C CA . VAL A 1 121 ? -10.664 -2.266 10.305 1 90.06 121 VAL A CA 1
ATOM 932 C C . VAL A 1 121 ? -10.078 -2.891 9.047 1 90.06 121 VAL A C 1
ATOM 934 O O . VAL A 1 121 ? -10.789 -3.535 8.273 1 90.06 121 VAL A O 1
ATOM 937 N N . ALA A 1 122 ? -8.812 -2.656 8.852 1 90.94 122 ALA A N 1
ATOM 938 C CA . ALA A 1 122 ? -8.125 -3.271 7.723 1 90.94 122 ALA A CA 1
ATOM 939 C C . ALA A 1 122 ? -8.203 -4.793 7.789 1 90.94 122 ALA A C 1
ATOM 941 O O . ALA A 1 122 ? -8.422 -5.457 6.77 1 90.94 122 ALA A O 1
ATOM 942 N N . ALA A 1 123 ? -8.047 -5.316 8.992 1 92.25 123 ALA A N 1
ATOM 943 C CA . ALA A 1 123 ? -8.133 -6.762 9.188 1 92.25 123 ALA A CA 1
ATOM 944 C C . ALA A 1 123 ? -9.523 -7.281 8.859 1 92.25 123 ALA A C 1
ATOM 946 O O . ALA A 1 123 ? -9.672 -8.305 8.188 1 92.25 123 ALA A O 1
ATOM 947 N N . GLU A 1 124 ? -10.469 -6.582 9.312 1 90.19 124 GLU A N 1
ATOM 948 C CA . GLU A 1 124 ? -11.852 -6.961 9.055 1 90.19 124 GLU A CA 1
ATOM 949 C C . GLU A 1 124 ? -12.141 -6.988 7.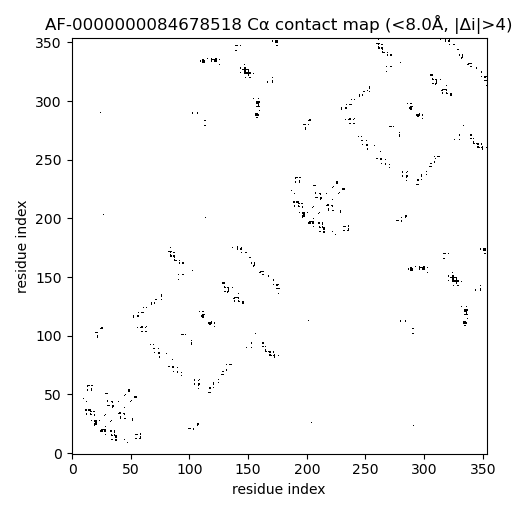559 1 90.19 124 GLU A C 1
ATOM 951 O O . GLU A 1 124 ? -12.773 -7.922 7.062 1 90.19 124 GLU A O 1
ATOM 956 N N . TRP A 1 125 ? -11.711 -5.988 6.934 1 88 125 TRP A N 1
ATOM 957 C CA . TRP A 1 125 ? -11.914 -5.918 5.488 1 88 125 TRP A CA 1
ATOM 958 C C . TRP A 1 125 ? -11.203 -7.07 4.785 1 88 125 TRP A C 1
ATOM 960 O O . TRP A 1 125 ? -11.789 -7.746 3.939 1 88 125 TRP A O 1
ATOM 970 N N . THR A 1 126 ? -10 -7.273 5.078 1 89.19 126 THR A N 1
ATOM 971 C CA . THR A 1 126 ? -9.211 -8.336 4.473 1 89.19 126 THR A CA 1
ATOM 972 C C . THR A 1 126 ? -9.867 -9.695 4.707 1 89.19 126 THR A C 1
ATOM 974 O O . THR A 1 126 ? -9.961 -10.516 3.787 1 89.19 126 THR A O 1
ATOM 977 N N . GLU A 1 127 ? -10.328 -9.867 5.898 1 89.38 127 GLU A N 1
ATOM 978 C CA . GLU A 1 127 ? -10.969 -11.133 6.254 1 89.38 127 GLU A CA 1
ATOM 979 C C . GLU A 1 127 ? -12.258 -11.336 5.461 1 89.38 127 GLU A C 1
ATOM 981 O O . GLU A 1 127 ? -12.531 -12.438 4.98 1 89.38 127 GLU A O 1
ATOM 986 N N . ARG A 1 128 ? -12.992 -10.328 5.344 1 86.12 128 ARG A N 1
ATOM 987 C CA . ARG A 1 128 ? -14.25 -10.422 4.605 1 86.12 128 ARG A CA 1
ATOM 988 C C . ARG A 1 128 ? -13.992 -10.727 3.135 1 86.12 128 ARG A C 1
ATOM 990 O O . ARG A 1 128 ? -14.672 -11.57 2.547 1 86.12 128 ARG A O 1
ATOM 997 N N . ALA A 1 129 ? -13.078 -10 2.547 1 87.38 129 ALA A N 1
ATOM 998 C CA . ALA A 1 129 ? -12.734 -10.25 1.15 1 87.38 129 ALA A CA 1
ATOM 999 C C . ALA A 1 129 ? -12.203 -11.664 0.955 1 87.38 129 ALA A C 1
ATOM 1001 O O . ALA A 1 129 ? -12.578 -12.344 -0.005 1 87.38 129 ALA A O 1
ATOM 1002 N N . ALA A 1 130 ? -11.391 -12.078 1.892 1 89.62 130 ALA A N 1
ATOM 1003 C CA . ALA A 1 130 ? -10.82 -13.422 1.818 1 89.62 130 ALA A CA 1
ATOM 1004 C C . ALA A 1 130 ? -11.898 -14.492 1.964 1 89.62 130 ALA A C 1
ATOM 1006 O O . ALA A 1 130 ? -11.852 -15.531 1.302 1 89.62 130 ALA A O 1
ATOM 1007 N N . GLU A 1 131 ? -12.773 -14.234 2.848 1 88.19 131 GLU A N 1
ATOM 1008 C CA . GLU A 1 131 ? -13.867 -15.18 3.055 1 88.19 131 GLU A CA 1
ATOM 1009 C C . GLU A 1 131 ? -14.695 -15.352 1.782 1 88.19 131 GLU A C 1
ATOM 1011 O O . GLU A 1 131 ? -15.078 -16.469 1.434 1 88.19 131 GLU A O 1
ATOM 1016 N N . GLY A 1 132 ? -15 -14.305 1.177 1 85.19 132 GLY A N 1
ATOM 1017 C CA . GLY A 1 132 ? -15.711 -14.375 -0.089 1 85.19 132 GLY A CA 1
ATOM 1018 C C . GLY A 1 132 ? -14.977 -15.18 -1.143 1 85.19 132 GLY A C 1
ATOM 1019 O O . GLY A 1 132 ? -15.586 -16 -1.838 1 85.19 132 GLY A O 1
ATOM 1020 N N . LEU A 1 133 ? -13.727 -14.984 -1.302 1 89.19 133 LEU A N 1
ATOM 1021 C CA . LEU A 1 133 ? -12.906 -15.695 -2.279 1 89.19 133 LEU A CA 1
ATOM 1022 C C . LEU A 1 133 ? -12.734 -17.156 -1.878 1 89.19 133 LEU A C 1
ATOM 1024 O O . LEU A 1 133 ? -12.648 -18.031 -2.74 1 89.19 133 LEU A O 1
ATOM 1028 N N . ALA A 1 134 ? -12.688 -17.375 -0.533 1 90.5 134 ALA A N 1
ATOM 1029 C CA . ALA A 1 134 ? -12.453 -18.734 -0.022 1 90.5 134 ALA A CA 1
ATOM 1030 C C . ALA A 1 134 ? -13.617 -19.656 -0.365 1 90.5 134 ALA A C 1
ATOM 1032 O O . ALA A 1 134 ? -13.438 -20.875 -0.507 1 90.5 134 ALA A O 1
ATOM 1033 N N . ARG A 1 135 ? -14.742 -19.109 -0.522 1 86.44 135 ARG A N 1
ATOM 1034 C CA . ARG A 1 135 ? -15.914 -19.891 -0.898 1 86.44 135 ARG A CA 1
ATOM 1035 C C . ARG A 1 135 ? -15.742 -20.5 -2.287 1 86.44 135 ARG A C 1
ATOM 1037 O O . ARG A 1 135 ? -16.375 -21.516 -2.605 1 86.44 135 ARG A O 1
ATOM 1044 N N . ARG A 1 136 ? -14.891 -19.938 -3.064 1 87 136 ARG A N 1
ATOM 1045 C CA . ARG A 1 136 ? -14.672 -20.391 -4.43 1 87 136 ARG A CA 1
ATOM 1046 C C . ARG A 1 136 ? -13.359 -21.156 -4.551 1 87 136 ARG A C 1
ATOM 1048 O O . ARG A 1 136 ? -13.062 -21.75 -5.594 1 87 136 ARG A O 1
ATOM 1055 N N . THR A 1 137 ? -12.609 -21.141 -3.58 1 91 137 THR A N 1
ATOM 1056 C CA . THR A 1 137 ? -11.305 -21.797 -3.547 1 91 137 THR A CA 1
ATOM 1057 C C . THR A 1 137 ? -11.047 -22.422 -2.178 1 91 137 THR A C 1
ATOM 1059 O O . THR A 1 137 ? -11.773 -23.312 -1.746 1 91 137 THR A O 1
ATOM 1062 N N . ASP A 1 138 ? -10.047 -22.156 -1.461 1 93.44 138 ASP A N 1
ATOM 1063 C CA . ASP A 1 138 ? -9.711 -22.438 -0.07 1 93.44 138 ASP A CA 1
ATOM 1064 C C . ASP A 1 138 ? -9.062 -21.234 0.604 1 93.44 138 ASP A C 1
ATOM 1066 O O . ASP A 1 138 ? -8.719 -20.25 -0.062 1 93.44 138 ASP A O 1
ATOM 1070 N N . ALA A 1 139 ? -8.961 -21.219 1.864 1 93.5 139 ALA A N 1
ATOM 1071 C CA . ALA A 1 139 ? -8.523 -20.062 2.656 1 93.5 139 ALA A CA 1
ATOM 1072 C C . ALA A 1 139 ? -7.133 -19.609 2.232 1 93.5 139 ALA A C 1
ATOM 1074 O O . ALA A 1 139 ? -6.871 -18.406 2.141 1 93.5 139 ALA A O 1
ATOM 1075 N N . VAL A 1 140 ? -6.285 -20.516 1.979 1 94.44 140 VAL A N 1
ATOM 1076 C CA . VAL A 1 140 ? -4.91 -20.203 1.605 1 94.44 140 VAL A CA 1
ATOM 1077 C C . VAL A 1 140 ? -4.891 -19.531 0.237 1 94.44 140 VAL A C 1
ATOM 1079 O O . VAL A 1 140 ? -4.258 -18.484 0.065 1 94.44 140 VAL A O 1
ATOM 1082 N N . THR A 1 141 ? -5.574 -20.078 -0.681 1 95.5 141 THR A N 1
ATOM 1083 C CA . THR A 1 141 ? -5.652 -19.531 -2.029 1 95.5 141 THR A CA 1
ATOM 1084 C C . THR A 1 141 ? -6.312 -18.156 -2.012 1 95.5 141 THR A C 1
ATOM 1086 O O . THR A 1 141 ? -5.871 -17.25 -2.711 1 95.5 141 THR A O 1
ATOM 1089 N N . ALA A 1 142 ? -7.34 -18.016 -1.246 1 94.44 142 ALA A N 1
ATOM 1090 C CA . ALA A 1 142 ? -8.062 -16.75 -1.148 1 94.44 142 ALA A CA 1
ATOM 1091 C C . ALA A 1 142 ? -7.145 -15.625 -0.681 1 94.44 142 ALA A C 1
ATOM 1093 O O . ALA A 1 142 ? -7.137 -14.539 -1.267 1 94.44 142 ALA A O 1
ATOM 1094 N N . ARG A 1 143 ? -6.371 -15.883 0.337 1 94.5 143 ARG A N 1
ATOM 1095 C CA . ARG A 1 143 ? -5.441 -14.891 0.861 1 94.5 143 ARG A CA 1
ATOM 1096 C C . ARG A 1 143 ? -4.363 -14.555 -0.164 1 94.5 143 ARG A C 1
ATOM 1098 O O . ARG A 1 143 ? -3.977 -13.391 -0.308 1 94.5 143 ARG A O 1
ATOM 1105 N N . ALA A 1 144 ? -3.916 -15.508 -0.831 1 96.75 144 ALA A N 1
ATOM 1106 C CA . ALA A 1 144 ? -2.9 -15.297 -1.86 1 96.75 144 ALA A CA 1
ATOM 1107 C C . ALA A 1 144 ? -3.451 -14.461 -3.01 1 96.75 144 ALA A C 1
ATOM 1109 O O . ALA A 1 144 ? -2.766 -13.57 -3.52 1 96.75 144 ALA A O 1
ATOM 1110 N N . LEU A 1 145 ? -4.652 -14.82 -3.396 1 96.19 145 LEU A N 1
ATOM 1111 C CA . LEU A 1 145 ? -5.285 -14.07 -4.473 1 96.19 145 LEU A CA 1
ATOM 1112 C C . LEU A 1 145 ? -5.457 -12.602 -4.078 1 96.19 145 LEU A C 1
ATOM 1114 O O . LEU A 1 145 ? -5.152 -11.703 -4.867 1 96.19 145 LEU A O 1
ATOM 1118 N N . LEU A 1 146 ? -5.898 -12.359 -2.895 1 94.69 146 LEU A N 1
ATOM 1119 C CA . LEU A 1 146 ? -6.066 -10.992 -2.414 1 94.69 146 LEU A CA 1
ATOM 1120 C C . LEU A 1 146 ? -4.734 -10.25 -2.393 1 94.69 146 LEU A C 1
ATOM 1122 O O . LEU A 1 146 ? -4.656 -9.094 -2.814 1 94.69 146 LEU A O 1
ATOM 1126 N N . ALA A 1 147 ? -3.752 -10.883 -1.872 1 96.38 147 ALA A N 1
ATOM 1127 C CA . ALA A 1 147 ? -2.418 -10.289 -1.824 1 96.38 147 ALA A CA 1
ATOM 1128 C C . ALA A 1 147 ? -1.919 -9.953 -3.225 1 96.38 147 ALA A C 1
ATOM 1130 O O . ALA A 1 147 ? -1.413 -8.852 -3.461 1 96.38 147 ALA A O 1
ATOM 1131 N N . LEU A 1 148 ? -2.033 -10.875 -4.109 1 97.44 148 LEU A N 1
ATOM 1132 C CA . LEU A 1 148 ? -1.565 -10.68 -5.477 1 97.44 148 LEU A CA 1
ATOM 1133 C C . LEU A 1 148 ? -2.359 -9.57 -6.168 1 97.44 148 LEU A C 1
ATOM 1135 O O . LEU A 1 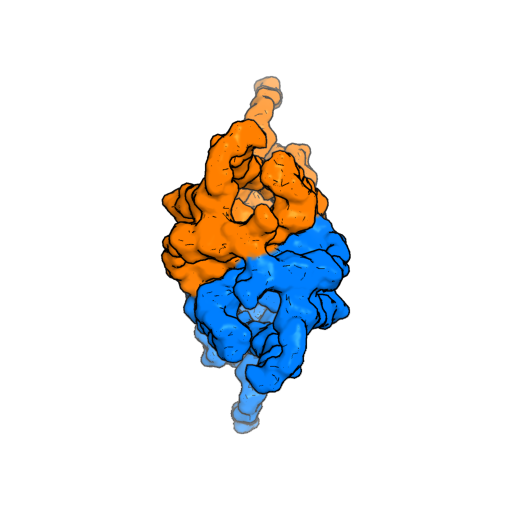148 ? -1.783 -8.727 -6.855 1 97.44 148 LEU A O 1
ATOM 1139 N N . MET A 1 149 ? -3.641 -9.578 -6.012 1 95.38 149 MET A N 1
ATOM 1140 C CA . MET A 1 149 ? -4.48 -8.531 -6.582 1 95.38 149 MET A CA 1
ATOM 1141 C C . MET A 1 149 ? -4.062 -7.156 -6.066 1 95.38 149 MET A C 1
ATOM 1143 O O . MET A 1 149 ? -3.934 -6.211 -6.844 1 95.38 149 MET A O 1
ATOM 1147 N N . ASP A 1 150 ? -3.861 -7.09 -4.762 1 94.5 150 ASP A N 1
ATOM 1148 C CA . ASP A 1 150 ? -3.387 -5.84 -4.176 1 94.5 150 ASP A CA 1
ATOM 1149 C C . ASP A 1 150 ? -2.053 -5.418 -4.789 1 94.5 150 ASP A C 1
ATOM 1151 O O . ASP A 1 150 ? -1.876 -4.258 -5.164 1 94.5 150 ASP A O 1
ATOM 1155 N N . GLY A 1 151 ? -1.151 -6.371 -4.875 1 95.31 151 GLY A N 1
ATOM 1156 C CA . GLY A 1 151 ? 0.145 -6.078 -5.465 1 95.31 151 GLY A CA 1
ATOM 1157 C C . GLY A 1 151 ? 0.052 -5.574 -6.891 1 95.31 151 GLY A C 1
ATOM 1158 O O . GLY A 1 151 ? 0.718 -4.602 -7.258 1 95.31 151 GLY A O 1
ATOM 1159 N N . ILE A 1 152 ? -0.773 -6.164 -7.676 1 95.94 152 ILE A N 1
ATOM 1160 C CA . ILE A 1 152 ? -0.954 -5.773 -9.07 1 95.94 152 ILE A CA 1
ATOM 1161 C C . ILE A 1 152 ? -1.519 -4.359 -9.141 1 95.94 152 ILE A C 1
ATOM 1163 O O . ILE A 1 152 ? -1.019 -3.521 -9.898 1 95.94 152 ILE A O 1
ATOM 1167 N N . CYS A 1 153 ? -2.521 -4.062 -8.375 1 94.06 153 CYS A N 1
ATOM 1168 C CA . CYS A 1 153 ? -3.139 -2.74 -8.367 1 94.06 153 CYS A CA 1
ATOM 1169 C C . CYS A 1 153 ? -2.139 -1.672 -7.941 1 94.06 153 CYS A C 1
ATOM 1171 O O . CYS A 1 153 ? -2.047 -0.614 -8.562 1 94.06 153 CYS A O 1
ATOM 1173 N N . LEU A 1 154 ? -1.426 -1.972 -6.902 1 93.38 154 LEU A N 1
ATOM 1174 C CA . LEU A 1 154 ? -0.458 -1.005 -6.395 1 93.38 154 LEU A CA 1
ATOM 1175 C C . LEU A 1 154 ? 0.652 -0.762 -7.41 1 93.38 154 LEU A C 1
ATOM 1177 O O . LEU A 1 154 ? 1.094 0.375 -7.594 1 93.38 154 LEU A O 1
ATOM 1181 N N . GLN A 1 155 ? 1.146 -1.785 -8.055 1 94.25 155 GLN A N 1
ATOM 1182 C CA . GLN A 1 155 ? 2.16 -1.591 -9.086 1 94.25 155 GLN A CA 1
ATOM 1183 C C . GLN A 1 155 ? 1.68 -0.609 -10.156 1 94.25 155 GLN A C 1
ATOM 1185 O O . GLN A 1 155 ? 2.418 0.293 -10.555 1 94.25 155 GLN A O 1
ATOM 1190 N N . VAL A 1 156 ? 0.455 -0.761 -10.547 1 94.06 156 VAL A N 1
ATOM 1191 C CA . VAL A 1 156 ? -0.112 0.124 -11.562 1 94.06 156 VAL A CA 1
ATOM 1192 C C . VAL A 1 156 ? -0.195 1.548 -11.016 1 94.06 156 VAL A C 1
ATOM 1194 O O . VAL A 1 156 ? 0.261 2.494 -11.664 1 94.06 156 VAL A O 1
ATOM 1197 N N . LEU A 1 157 ? -0.692 1.727 -9.836 1 92.81 157 LEU A N 1
ATOM 1198 C CA . LEU A 1 157 ? -0.965 3.039 -9.258 1 92.81 157 LEU A CA 1
ATOM 1199 C C . LEU A 1 157 ? 0.332 3.748 -8.883 1 92.81 157 LEU A C 1
ATOM 1201 O O . LEU A 1 157 ? 0.439 4.969 -9.023 1 92.81 157 LEU A O 1
ATOM 1205 N N . LEU A 1 158 ? 1.299 3.014 -8.414 1 92.44 158 LEU A N 1
ATOM 1206 C CA . LEU A 1 158 ? 2.537 3.613 -7.922 1 92.44 158 LEU A CA 1
ATOM 1207 C C . LEU A 1 158 ? 3.469 3.955 -9.078 1 92.44 158 LEU A C 1
ATOM 1209 O O . LEU A 1 158 ? 4.234 4.922 -9 1 92.44 158 LEU A O 1
ATOM 1213 N N . THR A 1 159 ? 3.436 3.174 -10.07 1 91.62 159 THR A N 1
ATOM 1214 C CA . THR A 1 159 ? 4.34 3.404 -11.188 1 91.62 159 THR A CA 1
ATOM 1215 C C . THR A 1 159 ? 3.695 4.324 -12.227 1 91.62 159 THR A C 1
ATOM 1217 O O . THR A 1 159 ? 4.387 4.895 -13.07 1 91.62 159 THR A O 1
ATOM 1220 N N . GLY A 1 160 ? 2.383 4.426 -12.188 1 87 160 GLY A N 1
ATOM 1221 C CA . GLY A 1 160 ? 1.656 5.172 -13.203 1 87 160 GLY A CA 1
ATOM 1222 C C . GLY A 1 160 ? 1.501 4.414 -14.508 1 87 160 GLY A C 1
ATOM 1223 O O . GLY A 1 160 ? 1.223 5.012 -15.547 1 87 160 GLY A O 1
ATOM 1224 N N . GLY A 1 161 ? 1.686 3.113 -14.453 1 87.56 161 GLY A N 1
ATOM 1225 C CA . GLY A 1 161 ? 1.557 2.285 -15.648 1 87.56 161 GLY A CA 1
ATOM 1226 C C . GLY A 1 161 ? 0.127 1.862 -15.922 1 87.56 161 GLY A C 1
ATOM 1227 O O . GLY A 1 161 ? -0.788 2.215 -15.18 1 87.56 161 GLY A O 1
ATOM 1228 N N . SER A 1 162 ? -0.007 1.183 -17.078 1 91.81 162 SER A N 1
ATOM 1229 C CA . SER A 1 162 ? -1.325 0.711 -17.484 1 91.81 162 SER A CA 1
ATOM 1230 C C . SER A 1 162 ? -1.598 -0.694 -16.969 1 91.81 162 SER A C 1
ATOM 1232 O O . SER A 1 162 ? -0.673 -1.494 -16.812 1 91.81 162 SER A O 1
ATOM 1234 N N . TYR A 1 163 ? -2.822 -0.882 -16.625 1 95.31 163 TYR A N 1
ATOM 1235 C CA . TYR A 1 163 ? -3.258 -2.213 -16.219 1 95.31 163 TYR A CA 1
ATOM 1236 C C . TYR A 1 163 ? -3.303 -3.162 -17.406 1 95.31 163 TYR A C 1
ATOM 1238 O O . TYR A 1 163 ? -3.83 -2.814 -18.469 1 95.31 163 TYR A O 1
ATOM 1246 N N . ASP A 1 164 ? -2.695 -4.32 -17.297 1 96.38 164 ASP A N 1
ATOM 1247 C CA . ASP A 1 164 ? -2.705 -5.391 -18.297 1 96.38 164 ASP A CA 1
ATOM 1248 C C . ASP A 1 164 ? -3.543 -6.574 -17.828 1 96.38 164 ASP A C 1
ATOM 1250 O O . ASP A 1 164 ? -3.076 -7.391 -17.031 1 96.38 164 ASP A O 1
ATOM 1254 N N . GLU A 1 165 ? -4.766 -6.68 -18.344 1 96.5 165 GLU A N 1
ATOM 1255 C CA . GLU A 1 165 ? -5.707 -7.703 -17.891 1 96.5 165 GLU A CA 1
ATOM 1256 C C . GLU A 1 165 ? -5.207 -9.102 -18.25 1 96.5 165 GLU A C 1
ATOM 1258 O O . GLU A 1 165 ? -5.438 -10.055 -17.5 1 96.5 165 GLU A O 1
ATOM 1263 N N . GLY A 1 166 ? -4.605 -9.281 -19.438 1 96.69 166 GLY A N 1
ATOM 1264 C CA . GLY A 1 166 ? -4.027 -10.562 -19.812 1 96.69 166 GLY A CA 1
ATOM 1265 C C . GLY A 1 166 ? -2.951 -11.039 -18.844 1 96.69 166 GLY A C 1
ATOM 1266 O O . GLY A 1 166 ? -2.938 -12.203 -18.453 1 96.69 166 GLY A O 1
ATOM 1267 N N . TYR A 1 167 ? -2.146 -10.125 -18.453 1 96.38 167 TYR A N 1
ATOM 1268 C CA . TYR A 1 167 ? -1.123 -10.414 -17.453 1 96.38 167 TYR A CA 1
ATOM 1269 C C . TYR A 1 167 ? -1.754 -10.828 -16.125 1 96.38 167 TYR A C 1
ATOM 1271 O O . TYR A 1 167 ? -1.373 -11.844 -15.547 1 96.38 167 TYR A O 1
ATOM 1279 N N . ALA A 1 168 ? -2.711 -10.008 -15.633 1 97.38 168 ALA A N 1
ATOM 1280 C CA . ALA A 1 168 ? -3.365 -10.289 -14.359 1 97.38 168 ALA A CA 1
ATOM 1281 C C . ALA A 1 168 ? -4.016 -11.664 -14.367 1 97.38 168 ALA A C 1
ATOM 1283 O O . ALA A 1 168 ? -3.852 -12.445 -13.43 1 97.38 168 ALA A O 1
ATOM 1284 N N . ARG A 1 169 ? -4.691 -11.953 -15.469 1 96.38 169 ARG A N 1
ATOM 1285 C CA . ARG A 1 169 ? -5.348 -13.25 -15.594 1 96.38 169 ARG A CA 1
ATOM 1286 C C . ARG A 1 169 ? -4.336 -14.391 -15.531 1 96.38 169 ARG A C 1
ATOM 1288 O O . ARG A 1 169 ? -4.547 -15.375 -14.82 1 96.38 169 ARG A O 1
ATOM 1295 N N . ALA A 1 170 ? -3.287 -14.258 -16.219 1 95.94 170 ALA A N 1
ATOM 1296 C CA . ALA A 1 170 ? -2.273 -15.305 -16.297 1 95.94 170 ALA A CA 1
ATOM 1297 C C . ALA A 1 170 ? -1.666 -15.594 -14.93 1 95.94 170 ALA A C 1
ATOM 1299 O O . ALA A 1 170 ? -1.522 -16.766 -14.547 1 95.94 170 ALA A O 1
ATOM 1300 N N . VAL A 1 171 ? -1.374 -14.57 -14.211 1 96.38 171 VAL A N 1
ATOM 1301 C CA . VAL A 1 171 ? -0.647 -14.797 -12.969 1 96.38 171 VAL A CA 1
ATOM 1302 C C . VAL A 1 171 ? -1.622 -15.211 -11.867 1 96.38 171 VAL A C 1
ATOM 1304 O O . VAL A 1 171 ? -1.271 -15.992 -10.984 1 96.38 171 VAL A O 1
ATOM 1307 N N . LEU A 1 172 ? -2.859 -14.68 -11.875 1 97.06 172 LEU A N 1
ATOM 1308 C CA . LEU A 1 172 ? -3.865 -15.133 -10.922 1 97.06 172 LEU A CA 1
ATOM 1309 C C . LEU A 1 172 ? -4.164 -16.625 -11.117 1 97.06 172 LEU A C 1
ATOM 1311 O O . LEU A 1 172 ? -4.367 -17.344 -10.141 1 97.06 172 LEU A O 1
ATOM 1315 N N . ALA A 1 173 ? -4.184 -17.047 -12.336 1 95.62 173 ALA A N 1
ATOM 1316 C CA . ALA A 1 173 ? -4.453 -18.453 -12.641 1 95.62 173 ALA A CA 1
ATOM 1317 C C . ALA A 1 173 ? -3.389 -19.359 -12.031 1 95.62 173 ALA A C 1
ATOM 1319 O O . ALA A 1 173 ? -3.684 -20.484 -11.633 1 95.62 173 ALA A O 1
ATOM 1320 N N . ARG A 1 174 ? -2.203 -18.875 -11.914 1 95.81 174 ARG A N 1
ATOM 1321 C CA . ARG A 1 174 ? -1.108 -19.672 -11.383 1 95.81 174 ARG A CA 1
ATOM 1322 C C . ARG A 1 174 ? -1.313 -19.969 -9.898 1 95.81 174 ARG A C 1
ATOM 1324 O O . ARG A 1 174 ? -0.835 -20.969 -9.383 1 95.81 174 ARG A O 1
ATOM 1331 N N . VAL A 1 175 ? -1.969 -19 -9.25 1 95.31 175 VAL A N 1
ATOM 1332 C CA . VAL A 1 175 ? -2.154 -19.125 -7.809 1 95.31 175 VAL A CA 1
ATOM 1333 C C . VAL A 1 175 ? -3.33 -20.047 -7.512 1 95.31 175 VAL A C 1
ATOM 1335 O O . VAL A 1 175 ? -3.447 -20.578 -6.406 1 95.31 175 VAL A O 1
ATOM 1338 N N . ILE A 1 176 ? -4.188 -20.203 -8.492 1 91.62 176 ILE A N 1
ATOM 1339 C CA . ILE A 1 176 ? -5.383 -21.016 -8.32 1 91.62 176 ILE A CA 1
ATOM 1340 C C . ILE A 1 176 ? -5.055 -22.469 -8.641 1 91.62 176 ILE A C 1
ATOM 1342 O O . ILE A 1 176 ? -4.656 -22.797 -9.758 1 91.62 176 ILE A O 1
ATOM 1346 N N . PRO A 1 177 ? -5.066 -23.328 -7.574 1 82.19 177 PRO A N 1
ATOM 1347 C CA . PRO A 1 177 ? -4.781 -24.734 -7.828 1 82.19 177 PRO A CA 1
ATOM 1348 C C . PRO A 1 177 ? -5.734 -25.359 -8.844 1 82.19 177 PRO A C 1
ATOM 1350 O O . PRO A 1 177 ? -6.879 -24.922 -8.969 1 82.19 177 PRO A O 1
ATOM 1353 N N . MET B 1 1 ? 35.469 32.344 7.434 1 38 1 MET B N 1
ATOM 1354 C CA . MET B 1 1 ? 35.594 30.906 7.699 1 38 1 MET B CA 1
ATOM 1355 C C . MET B 1 1 ? 35.125 30.094 6.496 1 38 1 MET B C 1
ATOM 1357 O O . MET B 1 1 ? 34.062 30.359 5.938 1 38 1 MET B O 1
ATOM 1361 N N . ALA B 1 2 ? 35.906 29.547 5.66 1 44.25 2 ALA B N 1
ATOM 1362 C CA . ALA B 1 2 ? 35.625 28.906 4.383 1 44.25 2 ALA B CA 1
ATOM 1363 C C . ALA B 1 2 ? 34.406 28.016 4.465 1 44.25 2 ALA B C 1
ATOM 1365 O O . ALA B 1 2 ? 34.219 27.281 5.434 1 44.25 2 ALA B O 1
ATOM 1366 N N . ARG B 1 3 ? 33.219 28.297 3.979 1 51.84 3 ARG B N 1
ATOM 1367 C CA . ARG B 1 3 ? 32 27.516 3.916 1 51.84 3 ARG B CA 1
ATOM 1368 C C . ARG B 1 3 ? 32.312 26.031 3.713 1 51.84 3 ARG B C 1
ATOM 1370 O O . ARG B 1 3 ? 32.781 25.641 2.643 1 51.84 3 ARG B O 1
ATOM 1377 N N . ARG B 1 4 ? 33.031 25.328 4.574 1 48.75 4 ARG B N 1
ATOM 1378 C CA . ARG B 1 4 ? 33.531 23.953 4.562 1 48.75 4 ARG B CA 1
ATOM 1379 C C . ARG B 1 4 ? 32.594 23.016 3.816 1 48.75 4 ARG B C 1
ATOM 1381 O O . ARG B 1 4 ? 31.406 22.953 4.117 1 48.75 4 ARG B O 1
ATOM 1388 N N . HIS B 1 5 ? 32.781 22.797 2.533 1 53.75 5 HIS B N 1
ATOM 1389 C CA . HIS B 1 5 ? 32.188 21.828 1.634 1 53.75 5 HIS B CA 1
ATOM 1390 C C . HIS B 1 5 ? 31.906 20.516 2.359 1 53.75 5 HIS B C 1
ATOM 1392 O O . HIS B 1 5 ? 32.844 19.797 2.758 1 53.75 5 HIS B O 1
ATOM 1398 N N . ASP B 1 6 ? 31.109 20.5 3.357 1 67.38 6 ASP B N 1
ATOM 1399 C CA . ASP B 1 6 ? 30.766 19.234 3.99 1 67.38 6 ASP B CA 1
ATOM 1400 C C . ASP B 1 6 ? 30.062 18.297 3.002 1 67.38 6 ASP B C 1
ATOM 1402 O O . ASP B 1 6 ? 28.859 18.406 2.783 1 67.38 6 ASP B O 1
ATOM 1406 N N . PRO B 1 7 ? 30.891 17.594 2.188 1 67.19 7 PRO B N 1
ATOM 1407 C CA . PRO B 1 7 ? 30.359 16.703 1.152 1 67.19 7 PRO B CA 1
ATOM 1408 C C . PRO B 1 7 ? 29.281 15.766 1.684 1 67.19 7 PRO B C 1
ATOM 1410 O O . PRO B 1 7 ? 28.5 15.203 0.903 1 67.19 7 PRO B O 1
ATOM 1413 N N . GLU B 1 8 ? 29.172 15.789 2.971 1 84.19 8 GLU B N 1
ATOM 1414 C CA . GLU B 1 8 ? 28.234 14.828 3.545 1 84.19 8 GLU B CA 1
ATOM 1415 C C . GLU B 1 8 ? 26.922 15.5 3.939 1 84.19 8 GLU B C 1
ATOM 1417 O O . GLU B 1 8 ? 25.984 14.828 4.406 1 84.19 8 GLU B O 1
ATOM 1422 N N . ARG B 1 9 ? 26.906 16.797 3.627 1 88.38 9 ARG B N 1
ATOM 1423 C CA . ARG B 1 9 ? 25.75 17.562 4.07 1 88.38 9 ARG B CA 1
ATOM 1424 C C . ARG B 1 9 ? 24.469 17.062 3.389 1 88.38 9 ARG B C 1
ATOM 1426 O O . ARG B 1 9 ? 23.453 16.859 4.047 1 88.38 9 ARG B O 1
ATOM 1433 N N . ARG B 1 10 ? 24.656 16.922 2.119 1 92.62 10 ARG B N 1
ATOM 1434 C CA . ARG B 1 10 ? 23.5 16.438 1.376 1 92.62 10 ARG B CA 1
ATOM 1435 C C . ARG B 1 10 ? 22.984 15.125 1.968 1 92.62 10 ARG B C 1
ATOM 1437 O O . ARG B 1 10 ? 21.781 14.953 2.164 1 92.62 10 ARG B O 1
ATOM 1444 N N . GLN B 1 11 ? 23.875 14.297 2.264 1 93.75 11 GLN B N 1
ATOM 1445 C CA . GLN B 1 11 ? 23.516 13 2.83 1 93.75 11 GLN B CA 1
ATOM 1446 C C . GLN B 1 11 ? 22.906 13.148 4.219 1 93.75 11 GLN B C 1
ATOM 1448 O O . GLN B 1 11 ? 21.953 12.453 4.559 1 93.75 11 GLN B O 1
ATOM 1453 N N . ARG B 1 12 ? 23.375 14.016 4.973 1 94.38 12 ARG B N 1
ATOM 1454 C CA . ARG B 1 12 ? 22.844 14.258 6.305 1 94.38 12 ARG B CA 1
ATOM 1455 C C . ARG B 1 12 ? 21.391 14.758 6.227 1 94.38 12 ARG B C 1
ATOM 1457 O O . ARG B 1 12 ? 20.562 14.398 7.066 1 94.38 12 ARG B O 1
ATOM 1464 N N . ILE B 1 13 ? 21.203 15.539 5.23 1 95.75 13 ILE B N 1
ATOM 1465 C CA . ILE B 1 13 ? 19.859 16.078 5.043 1 95.75 13 ILE B CA 1
ATOM 1466 C C . ILE B 1 13 ? 18.906 14.953 4.652 1 95.75 13 ILE B C 1
ATOM 1468 O O . ILE B 1 13 ? 17.797 14.875 5.176 1 95.75 13 ILE B O 1
ATOM 1472 N N . ILE B 1 14 ? 19.359 14.078 3.814 1 94.94 14 ILE B N 1
ATOM 1473 C CA . ILE B 1 14 ? 18.531 12.945 3.402 1 94.94 14 ILE B CA 1
ATOM 1474 C C . ILE B 1 14 ? 18.266 12.039 4.605 1 94.94 14 ILE B C 1
ATOM 1476 O O . ILE B 1 14 ? 17.125 11.633 4.84 1 94.94 14 ILE B O 1
ATOM 1480 N N . ASP B 1 15 ? 19.297 11.82 5.391 1 95.12 15 ASP B N 1
ATOM 1481 C CA . ASP B 1 15 ? 19.156 10.984 6.578 1 95.12 15 ASP B CA 1
ATOM 1482 C C . ASP B 1 15 ? 18.172 11.602 7.574 1 95.12 15 ASP B C 1
ATOM 1484 O O . ASP B 1 15 ? 17.359 10.891 8.164 1 95.12 15 ASP B O 1
ATOM 1488 N N . ALA B 1 16 ? 18.312 12.867 7.691 1 96 16 ALA B N 1
ATOM 1489 C CA . ALA B 1 16 ? 17.406 13.594 8.586 1 96 16 ALA B CA 1
ATOM 1490 C C . ALA B 1 16 ? 15.969 13.508 8.102 1 96 16 ALA B C 1
ATOM 1492 O O . ALA B 1 16 ? 15.047 13.328 8.906 1 96 16 ALA B O 1
ATOM 1493 N N . ALA B 1 17 ? 15.828 13.672 6.801 1 95.25 17 ALA B N 1
ATOM 1494 C CA . ALA B 1 17 ? 14.484 13.57 6.227 1 95.25 17 ALA B CA 1
ATOM 1495 C C . ALA B 1 17 ? 13.867 12.203 6.531 1 95.25 17 ALA B C 1
ATOM 1497 O O . ALA B 1 17 ? 12.695 12.117 6.91 1 95.25 17 ALA B O 1
ATOM 1498 N N . ILE B 1 18 ? 14.617 11.188 6.414 1 93.69 18 ILE B N 1
ATOM 1499 C CA . ILE B 1 18 ? 14.156 9.828 6.664 1 93.69 18 ILE B CA 1
ATOM 1500 C C . ILE B 1 18 ? 13.781 9.672 8.141 1 93.69 18 ILE B C 1
ATOM 1502 O O . ILE B 1 18 ? 12.75 9.086 8.469 1 93.69 18 ILE B O 1
ATOM 1506 N N . ARG B 1 19 ? 14.547 10.258 9.008 1 94 19 ARG B N 1
ATOM 1507 C CA . ARG B 1 19 ? 14.25 10.188 10.438 1 94 19 ARG B CA 1
ATOM 1508 C C . ARG B 1 19 ? 12.969 10.945 10.773 1 94 19 ARG B C 1
ATOM 1510 O O . ARG B 1 19 ? 12.148 10.477 11.555 1 94 19 ARG B O 1
ATOM 1517 N N . VAL B 1 20 ? 12.844 12.086 10.125 1 94.5 20 VAL B N 1
ATOM 1518 C CA . VAL B 1 20 ? 11.656 12.891 10.359 1 94.5 20 VAL B CA 1
ATOM 1519 C C . VAL B 1 20 ? 10.414 12.117 9.906 1 94.5 20 VAL B C 1
ATOM 1521 O O . VAL B 1 20 ? 9.43 12.023 10.641 1 94.5 20 VAL B O 1
ATOM 1524 N N . VAL B 1 21 ? 10.461 11.523 8.734 1 91.56 21 VAL B N 1
ATOM 1525 C CA . VAL B 1 21 ? 9.328 10.758 8.219 1 91.56 21 VAL B CA 1
ATOM 1526 C C . VAL B 1 21 ? 9.078 9.547 9.102 1 91.56 21 VAL B C 1
ATOM 1528 O O . VAL B 1 21 ? 7.93 9.18 9.352 1 91.56 21 VAL B O 1
ATOM 1531 N N . GLY B 1 22 ? 10.148 9 9.555 1 89.81 22 GLY B N 1
ATOM 1532 C CA . GLY B 1 22 ? 10.016 7.863 10.445 1 89.81 22 GLY B CA 1
ATOM 1533 C C . GLY B 1 22 ? 9.25 8.18 11.719 1 89.81 22 GLY B C 1
ATOM 1534 O O . GLY B 1 22 ? 8.422 7.391 12.164 1 89.81 22 GLY B O 1
ATOM 1535 N N . ARG B 1 23 ? 9.438 9.328 12.242 1 88.25 23 ARG B N 1
ATOM 1536 C CA . ARG B 1 23 ? 8.859 9.711 13.523 1 88.25 23 ARG B CA 1
ATOM 1537 C C . ARG B 1 23 ? 7.477 10.328 13.336 1 88.25 23 ARG B C 1
ATOM 1539 O O . ARG B 1 23 ? 6.551 10.031 14.094 1 88.25 23 ARG B O 1
ATOM 1546 N N . LYS B 1 24 ? 7.363 11.156 12.273 1 86.19 24 LYS B N 1
ATOM 1547 C CA . LYS B 1 24 ? 6.164 11.977 12.18 1 86.19 24 LYS B CA 1
ATOM 1548 C C . LYS B 1 24 ? 5.359 11.641 10.93 1 86.19 24 LYS B C 1
ATOM 1550 O O . LYS B 1 24 ? 4.297 12.219 10.688 1 86.19 24 LYS B O 1
ATOM 1555 N N . GLY B 1 25 ? 5.855 10.695 10.195 1 85.81 25 GLY B N 1
ATOM 1556 C CA . GLY B 1 25 ? 5.227 10.469 8.906 1 85.81 25 GLY B CA 1
ATOM 1557 C C . GLY B 1 25 ? 5.582 11.516 7.871 1 85.81 25 GLY B C 1
ATOM 1558 O O . GLY B 1 25 ? 6.266 12.5 8.188 1 85.81 25 GLY B O 1
ATOM 1559 N N . ILE B 1 26 ? 5.113 11.328 6.688 1 86.94 26 ILE B N 1
ATOM 1560 C CA . ILE B 1 26 ? 5.434 12.203 5.566 1 86.94 26 ILE B CA 1
ATOM 1561 C C . ILE B 1 26 ? 4.848 13.594 5.812 1 86.94 26 ILE B C 1
ATOM 1563 O O . ILE B 1 26 ? 5.434 14.602 5.402 1 86.94 26 ILE B O 1
ATOM 1567 N N . ALA B 1 27 ? 3.76 13.633 6.457 1 80.88 27 ALA B N 1
ATOM 1568 C CA . ALA B 1 27 ? 3.109 14.906 6.738 1 80.88 27 ALA B CA 1
ATOM 1569 C C . ALA B 1 27 ? 3.992 15.789 7.613 1 80.88 27 ALA B C 1
ATOM 1571 O O . ALA B 1 27 ? 3.863 17.016 7.602 1 80.88 27 ALA B O 1
ATOM 1572 N N . GLY B 1 28 ? 4.84 15.227 8.312 1 87.19 28 GLY B N 1
ATOM 1573 C CA . GLY B 1 28 ? 5.73 15.969 9.195 1 87.19 28 GLY B CA 1
ATOM 1574 C C . GLY B 1 28 ? 6.973 16.484 8.484 1 87.19 28 GLY B C 1
ATOM 1575 O O . GLY B 1 28 ? 7.777 17.203 9.078 1 87.19 28 GLY B O 1
ATOM 1576 N N . LEU B 1 29 ? 7.098 16.109 7.301 1 91.44 29 LEU B N 1
ATOM 1577 C CA . LEU B 1 29 ? 8.297 16.469 6.551 1 91.44 29 LEU B CA 1
ATOM 1578 C C . LEU B 1 29 ? 8.227 17.906 6.059 1 91.44 29 LEU B C 1
ATOM 1580 O O . LEU B 1 29 ? 7.281 18.281 5.355 1 91.44 29 LEU B O 1
ATOM 1584 N N . SER B 1 30 ? 9.164 18.75 6.488 1 94.31 30 SER B N 1
ATOM 1585 C CA . SER B 1 30 ? 9.367 20.125 6.016 1 94.31 30 SER B CA 1
ATOM 1586 C C . SER B 1 30 ? 10.852 20.484 5.988 1 94.31 30 SER B C 1
ATOM 1588 O O . SER B 1 30 ? 11.664 19.828 6.645 1 94.31 30 SER B O 1
ATOM 1590 N N . HIS B 1 31 ? 11.125 21.469 5.199 1 95.44 31 HIS B N 1
ATOM 1591 C CA . HIS B 1 31 ? 12.508 21.938 5.215 1 95.44 31 HIS B CA 1
ATOM 1592 C C . HIS B 1 31 ? 12.938 22.344 6.621 1 95.44 31 HIS B C 1
ATOM 1594 O O . HIS B 1 31 ? 14.07 22.078 7.031 1 95.44 31 HIS B O 1
ATOM 1600 N N . ARG B 1 32 ? 12.062 22.891 7.363 1 96.25 32 ARG B N 1
ATOM 1601 C CA . ARG B 1 32 ? 12.359 23.344 8.719 1 96.25 32 ARG B CA 1
ATOM 1602 C C . ARG B 1 32 ? 12.625 22.172 9.648 1 96.25 32 ARG B C 1
ATOM 1604 O O . ARG B 1 32 ? 13.617 22.156 10.383 1 96.25 32 ARG B O 1
ATOM 1611 N N . SER B 1 33 ? 11.719 21.203 9.617 1 96.56 33 SER B N 1
ATOM 1612 C CA . SER B 1 33 ? 11.883 20.031 10.477 1 96.56 33 SER B CA 1
ATOM 1613 C C . SER B 1 33 ? 13.141 19.25 10.125 1 96.56 33 SER B C 1
ATOM 1615 O O . SER B 1 33 ? 13.828 18.75 11.016 1 96.56 33 SER B O 1
ATOM 1617 N N . VAL B 1 34 ? 13.438 19.156 8.859 1 96.75 34 VAL B N 1
ATOM 1618 C CA . VAL B 1 34 ? 14.609 18.406 8.398 1 96.75 34 VAL B CA 1
ATOM 1619 C C . VAL B 1 34 ? 15.883 19.156 8.805 1 96.75 34 VAL B C 1
ATOM 1621 O O . VAL B 1 34 ? 16.844 18.531 9.266 1 96.75 34 VAL B O 1
ATOM 1624 N N . ALA B 1 35 ? 15.867 20.484 8.609 1 96.62 35 ALA B N 1
ATOM 1625 C CA . ALA B 1 35 ? 17.016 21.297 9.008 1 96.62 35 ALA B CA 1
ATOM 1626 C C . ALA B 1 35 ? 17.312 21.141 10.492 1 96.62 35 ALA B C 1
ATOM 1628 O O . ALA B 1 35 ? 18.469 20.953 10.883 1 96.62 35 ALA B O 1
ATOM 1629 N N . ALA B 1 36 ? 16.281 21.203 11.273 1 96.56 36 ALA B N 1
ATOM 1630 C CA . ALA B 1 36 ? 16.406 21.016 12.719 1 96.56 36 ALA B CA 1
ATOM 1631 C C . ALA B 1 36 ? 16.969 19.641 13.055 1 96.56 36 ALA B C 1
ATOM 1633 O O . ALA B 1 36 ? 17.875 19.516 13.875 1 96.56 36 ALA B O 1
ATOM 1634 N N . GLU B 1 37 ? 16.453 18.641 12.375 1 95.75 37 GLU B N 1
ATOM 1635 C CA . GLU B 1 37 ? 16.859 17.266 12.617 1 95.75 37 GLU B CA 1
ATOM 1636 C C . GLU B 1 37 ? 18.297 17.031 12.18 1 95.75 37 GLU B C 1
ATOM 1638 O O . GLU B 1 37 ? 19.047 16.281 12.82 1 95.75 37 GLU B O 1
ATOM 1643 N N . ALA B 1 38 ? 18.688 17.641 11.133 1 94.81 38 ALA B N 1
ATOM 1644 C CA . ALA B 1 38 ? 20.016 17.484 10.57 1 94.81 38 ALA B CA 1
ATOM 1645 C C . ALA B 1 38 ? 21.016 18.422 11.258 1 94.81 38 ALA B C 1
ATOM 1647 O O . ALA B 1 38 ? 22.219 18.312 11.039 1 94.81 38 ALA B O 1
ATOM 1648 N N . ASP B 1 39 ? 20.516 19.281 12.023 1 94.69 39 ASP B N 1
ATOM 1649 C CA . ASP B 1 39 ? 21.344 20.297 12.672 1 94.69 39 ASP B CA 1
ATOM 1650 C C . ASP B 1 39 ? 22.109 21.125 11.648 1 94.69 39 ASP B C 1
ATOM 1652 O O . ASP B 1 39 ? 23.328 21.219 11.711 1 94.69 39 ASP B O 1
ATOM 1656 N N . VAL B 1 40 ? 21.422 21.641 10.672 1 94.06 40 VAL B N 1
ATOM 1657 C CA . VAL B 1 40 ? 21.953 22.531 9.641 1 94.06 40 VAL B CA 1
ATOM 1658 C C . VAL B 1 40 ? 21.047 23.75 9.484 1 94.06 40 VAL B C 1
ATOM 1660 O O . VAL B 1 40 ? 19.875 23.719 9.852 1 94.06 40 VAL B O 1
ATOM 1663 N N . PRO B 1 41 ? 21.672 24.797 8.984 1 92.81 41 PRO B N 1
ATOM 1664 C CA . PRO B 1 41 ? 20.828 25.953 8.688 1 92.81 41 PRO B CA 1
ATOM 1665 C C . PRO B 1 41 ? 19.75 25.641 7.652 1 92.81 41 PRO B C 1
ATOM 1667 O O . PRO B 1 41 ? 19.984 24.844 6.734 1 92.81 41 PRO B O 1
ATOM 1670 N N . LEU B 1 42 ? 18.547 26.281 7.816 1 93.56 42 LEU B N 1
ATOM 1671 C CA . LEU B 1 42 ? 17.438 26.094 6.895 1 93.56 42 LEU B CA 1
ATOM 1672 C C . LEU B 1 42 ? 17.875 26.328 5.453 1 93.56 42 LEU B C 1
ATOM 1674 O O . LEU B 1 42 ? 17.438 25.609 4.543 1 93.56 42 LEU B O 1
ATOM 1678 N N . GLY B 1 43 ? 18.75 27.297 5.25 1 92 43 GLY B N 1
ATOM 1679 C CA . GLY B 1 43 ? 19.266 27.609 3.926 1 92 43 GLY B CA 1
ATOM 1680 C C . GLY B 1 43 ? 19.984 26.453 3.275 1 92 43 GLY B C 1
ATOM 1681 O O . GLY B 1 43 ? 20 26.328 2.049 1 92 43 GLY B O 1
ATOM 1682 N N . SER B 1 44 ? 20.547 25.578 4.074 1 91.31 44 SER B N 1
ATOM 1683 C CA . SER B 1 44 ? 21.25 24.406 3.555 1 91.31 44 SER B CA 1
ATOM 1684 C C . SER B 1 44 ? 20.281 23.422 2.912 1 91.31 44 SER B C 1
ATOM 1686 O O . SER B 1 44 ? 20.562 22.875 1.844 1 91.31 44 SER B O 1
ATOM 1688 N N . THR B 1 45 ? 19.141 23.094 3.578 1 91.69 45 THR B N 1
ATOM 1689 C CA . THR B 1 45 ? 18.156 22.172 3.027 1 91.69 45 THR B CA 1
ATOM 1690 C C . THR B 1 45 ? 17.594 22.703 1.714 1 91.69 45 THR B C 1
ATOM 1692 O O . THR B 1 45 ? 17.453 21.953 0.743 1 91.69 45 THR B O 1
ATOM 1695 N N . THR B 1 46 ? 17.406 24 1.685 1 91.19 46 THR B N 1
ATOM 1696 C CA . THR B 1 46 ? 16.781 24.594 0.5 1 91.19 46 THR B CA 1
ATOM 1697 C C . THR B 1 46 ? 17.797 24.719 -0.632 1 91.19 46 THR B C 1
ATOM 1699 O O . THR B 1 46 ? 17.438 24.703 -1.809 1 91.19 46 THR B O 1
ATOM 1702 N N . TYR B 1 47 ? 19.078 24.859 -0.222 1 91.75 47 TYR B N 1
ATOM 1703 C CA . TYR B 1 47 ? 20.141 24.906 -1.214 1 91.75 47 TYR B CA 1
ATOM 1704 C C . TYR B 1 47 ? 20.281 23.562 -1.923 1 91.75 47 TYR B C 1
ATOM 1706 O O . TYR B 1 47 ? 20.344 23.5 -3.154 1 91.75 47 TYR B O 1
ATOM 1714 N N . HIS B 1 48 ? 20.281 22.5 -1.22 1 93.56 48 HIS B N 1
ATOM 1715 C CA . HIS B 1 48 ? 20.516 21.172 -1.779 1 93.56 48 HIS B CA 1
ATOM 1716 C C . HIS B 1 48 ? 19.25 20.609 -2.404 1 93.56 48 HIS B C 1
ATOM 1718 O O . HIS B 1 48 ? 19.312 19.828 -3.35 1 93.56 48 HIS B O 1
ATOM 1724 N N . PHE B 1 49 ? 18.109 20.953 -1.803 1 95.38 49 PHE B N 1
ATOM 1725 C CA . PHE B 1 49 ? 16.797 20.5 -2.277 1 95.38 49 PHE B CA 1
ATOM 1726 C C . PHE B 1 49 ? 15.836 21.672 -2.42 1 95.38 49 PHE B C 1
ATOM 1728 O O . PHE B 1 49 ? 15.281 22.141 -1.427 1 95.38 49 PHE B O 1
ATOM 1735 N N . ALA B 1 50 ? 15.609 21.953 -3.629 1 92.5 50 ALA B N 1
ATOM 1736 C CA . ALA B 1 50 ? 14.797 23.141 -3.914 1 92.5 50 ALA B CA 1
ATOM 1737 C C . ALA B 1 50 ? 13.359 22.938 -3.465 1 92.5 50 ALA B C 1
ATOM 1739 O O . ALA B 1 50 ? 12.68 23.891 -3.08 1 92.5 50 ALA B O 1
ATOM 1740 N N . THR B 1 51 ? 12.969 21.672 -3.572 1 92.25 51 THR B N 1
ATOM 1741 C CA . THR B 1 51 ? 11.602 21.375 -3.156 1 92.25 51 THR B CA 1
ATOM 1742 C C . THR B 1 51 ? 11.578 20.188 -2.199 1 92.25 51 THR B C 1
ATOM 1744 O O . THR B 1 51 ? 12.516 19.391 -2.164 1 92.25 51 THR B O 1
ATOM 1747 N N . LEU B 1 52 ? 10.531 20.109 -1.476 1 91.06 52 LEU B N 1
ATOM 1748 C CA . LEU B 1 52 ? 10.336 18.969 -0.587 1 91.06 52 LEU B CA 1
ATOM 1749 C C . LEU B 1 52 ? 10.195 17.672 -1.385 1 91.06 52 LEU B C 1
ATOM 1751 O O . LEU B 1 52 ? 10.609 16.609 -0.925 1 91.06 52 LEU B O 1
ATOM 1755 N N . GLU B 1 53 ? 9.703 17.797 -2.508 1 90 53 GLU B N 1
ATOM 1756 C CA . GLU B 1 53 ? 9.555 16.641 -3.385 1 90 53 GLU B CA 1
ATOM 1757 C C . GLU B 1 53 ? 10.906 16.062 -3.77 1 90 53 GLU B C 1
ATOM 1759 O O . GLU B 1 53 ? 11.094 14.836 -3.781 1 90 53 GLU B O 1
ATOM 1764 N N . GLU B 1 54 ? 11.789 16.938 -4.051 1 93.31 54 GLU B N 1
ATOM 1765 C CA . GLU B 1 54 ? 13.141 16.484 -4.367 1 93.31 54 GLU B CA 1
ATOM 1766 C C . GLU B 1 54 ? 13.766 15.75 -3.186 1 93.31 54 GLU B C 1
ATOM 1768 O O . GLU B 1 54 ? 14.461 14.742 -3.369 1 93.31 54 GLU B O 1
ATOM 1773 N N . LEU B 1 55 ? 13.484 16.297 -2.082 1 93.44 55 LEU B N 1
ATOM 1774 C CA . LEU B 1 55 ? 13.984 15.672 -0.864 1 93.44 55 LEU B CA 1
ATOM 1775 C C . LEU B 1 55 ? 13.344 14.305 -0.651 1 93.44 55 LEU B C 1
ATOM 1777 O O . LEU B 1 55 ? 14.023 13.344 -0.305 1 93.44 55 LEU B O 1
ATOM 1781 N N . MET B 1 56 ? 12.141 14.148 -0.907 1 91.81 56 MET B N 1
ATOM 1782 C CA . MET B 1 56 ? 11.414 12.883 -0.772 1 91.81 56 MET B CA 1
ATOM 1783 C C . MET B 1 56 ? 11.922 11.852 -1.776 1 91.81 56 MET B C 1
ATOM 1785 O O . MET B 1 56 ? 12.062 10.68 -1.446 1 91.81 56 MET B O 1
ATOM 1789 N N . VAL B 1 57 ? 12.18 12.312 -2.951 1 92.06 57 VAL B N 1
ATOM 1790 C CA . VAL B 1 57 ? 12.711 11.438 -3.988 1 92.06 57 VAL B CA 1
ATOM 1791 C C . VAL B 1 57 ? 14.047 10.844 -3.531 1 92.06 57 VAL B C 1
ATOM 1793 O O . VAL B 1 57 ? 14.258 9.633 -3.633 1 92.06 57 VAL B O 1
ATOM 1796 N N . ALA B 1 58 ? 14.82 11.688 -2.994 1 92.25 58 ALA B N 1
ATOM 1797 C CA . ALA B 1 58 ? 16.109 11.227 -2.502 1 92.25 58 ALA B CA 1
ATOM 1798 C C . ALA B 1 58 ? 15.945 10.25 -1.34 1 92.25 58 ALA B C 1
ATOM 1800 O O . ALA B 1 58 ? 16.641 9.227 -1.274 1 92.25 58 ALA B O 1
ATOM 1801 N N . ALA B 1 59 ? 15.047 10.57 -0.442 1 91.75 59 ALA B N 1
ATOM 1802 C CA . ALA B 1 59 ? 14.758 9.695 0.692 1 91.75 59 ALA B CA 1
ATOM 1803 C C . ALA B 1 59 ? 14.234 8.344 0.221 1 91.75 59 ALA B C 1
ATOM 1805 O O . ALA B 1 59 ? 14.656 7.297 0.724 1 91.75 59 ALA B O 1
ATOM 1806 N N . LEU B 1 60 ? 13.336 8.336 -0.695 1 89.31 60 LEU B N 1
ATOM 1807 C CA . LEU B 1 60 ? 12.773 7.113 -1.247 1 89.31 60 LEU B CA 1
ATOM 1808 C C . LEU B 1 60 ? 13.852 6.277 -1.933 1 89.31 60 LEU B C 1
ATOM 1810 O O . LEU B 1 60 ? 13.93 5.066 -1.723 1 89.31 60 LEU B O 1
ATOM 1814 N N . ARG B 1 61 ? 14.695 6.891 -2.711 1 88.94 61 ARG B N 1
ATOM 1815 C CA . ARG B 1 61 ? 15.766 6.184 -3.408 1 88.94 61 ARG B CA 1
ATOM 1816 C C . ARG B 1 61 ? 16.703 5.504 -2.418 1 88.94 61 ARG B C 1
ATOM 1818 O O . ARG B 1 61 ? 17.078 4.34 -2.604 1 88.94 61 ARG B O 1
ATOM 1825 N N . GLN B 1 62 ? 16.984 6.188 -1.446 1 88.69 62 GLN B N 1
ATOM 1826 C CA . GLN B 1 62 ? 17.906 5.641 -0.447 1 88.69 62 GLN B CA 1
ATOM 1827 C C . GLN B 1 62 ? 17.25 4.484 0.314 1 88.69 62 GLN B C 1
ATOM 1829 O O . GLN B 1 62 ? 17.891 3.451 0.536 1 88.69 62 GLN B O 1
ATOM 1834 N N . THR B 1 63 ? 16.031 4.66 0.759 1 85.81 63 THR B N 1
ATOM 1835 C CA . THR B 1 63 ? 15.336 3.641 1.536 1 85.81 63 THR B CA 1
ATOM 1836 C C . THR B 1 63 ? 15.117 2.381 0.703 1 85.81 63 THR B C 1
ATOM 1838 O O . THR B 1 63 ? 15.195 1.265 1.223 1 85.81 63 THR B O 1
ATOM 1841 N N . ASN B 1 64 ? 14.797 2.541 -0.558 1 82 64 ASN B N 1
ATOM 1842 C CA . ASN B 1 64 ? 14.523 1.413 -1.44 1 82 64 ASN B CA 1
ATOM 1843 C C . ASN B 1 64 ? 15.781 0.599 -1.723 1 82 64 ASN B C 1
ATOM 1845 O O . ASN B 1 64 ? 15.695 -0.581 -2.07 1 82 64 ASN B O 1
ATOM 1849 N N . GLU B 1 65 ? 16.891 1.185 -1.587 1 77.38 65 GLU B N 1
ATOM 1850 C CA . GLU B 1 65 ? 18.156 0.469 -1.749 1 77.38 65 GLU B CA 1
ATOM 1851 C C . GLU B 1 65 ? 18.297 -0.641 -0.711 1 77.38 65 GLU B C 1
ATOM 1853 O O . GLU B 1 65 ? 18.922 -1.668 -0.977 1 77.38 65 GLU B O 1
ATOM 1858 N N . GLY B 1 66 ? 17.656 -0.416 0.433 1 72.5 66 GLY B N 1
ATOM 1859 C CA . GLY B 1 66 ? 17.688 -1.446 1.459 1 72.5 66 GLY B CA 1
ATOM 1860 C C . GLY B 1 66 ? 17.047 -2.748 1.021 1 72.5 66 GLY B C 1
ATOM 1861 O O . GLY B 1 66 ? 17.656 -3.816 1.14 1 72.5 66 GLY B O 1
ATOM 1862 N N . PHE B 1 67 ? 15.883 -2.717 0.442 1 74.38 67 PHE B N 1
ATOM 1863 C CA . PHE B 1 67 ? 15.18 -3.91 -0.013 1 74.38 67 PHE B CA 1
ATOM 1864 C C . PHE B 1 67 ? 15.914 -4.551 -1.188 1 74.38 67 PHE B C 1
ATOM 1866 O O . PHE B 1 67 ? 16.062 -5.773 -1.235 1 74.38 67 PHE B O 1
ATOM 1873 N N . ALA B 1 68 ? 16.297 -3.725 -2.121 1 73.38 68 ALA B N 1
ATOM 1874 C CA . ALA B 1 68 ? 17.016 -4.223 -3.293 1 73.38 68 ALA B CA 1
ATOM 1875 C C . ALA B 1 68 ? 18.297 -4.949 -2.885 1 73.38 68 ALA B C 1
ATOM 1877 O O . ALA B 1 68 ? 18.656 -5.973 -3.475 1 73.38 68 ALA B O 1
ATOM 1878 N N . ARG B 1 69 ? 18.844 -4.402 -1.899 1 74.88 69 ARG B N 1
ATOM 1879 C CA . ARG B 1 69 ? 20.078 -5.008 -1.396 1 74.88 69 ARG B CA 1
ATOM 1880 C C . ARG B 1 69 ? 19.797 -6.371 -0.768 1 74.88 69 ARG B C 1
ATOM 1882 O O . ARG B 1 69 ? 20.516 -7.34 -1.029 1 74.88 69 ARG B O 1
ATOM 1889 N N . VAL B 1 70 ? 18.766 -6.43 0.017 1 75.69 70 VAL B N 1
ATOM 1890 C CA . VAL B 1 70 ? 18.391 -7.695 0.647 1 75.69 70 VAL B CA 1
ATOM 1891 C C . VAL B 1 70 ? 18.047 -8.727 -0.426 1 75.69 70 VAL B C 1
ATOM 1893 O O . VAL B 1 70 ? 18.484 -9.875 -0.347 1 75.69 70 VAL B O 1
ATOM 1896 N N . LEU B 1 71 ? 17.297 -8.328 -1.408 1 78.81 71 LEU B N 1
ATOM 1897 C CA . LEU B 1 71 ? 16.922 -9.219 -2.502 1 78.81 71 LEU B CA 1
ATOM 1898 C C . LEU B 1 71 ? 18.156 -9.711 -3.252 1 78.81 71 LEU B C 1
ATOM 1900 O O . LEU B 1 71 ? 18.281 -10.906 -3.531 1 78.81 71 LEU B O 1
ATOM 1904 N N . ALA B 1 72 ? 19.078 -8.844 -3.506 1 76.25 72 ALA B N 1
ATOM 1905 C CA . ALA B 1 72 ? 20.281 -9.195 -4.246 1 76.25 72 ALA B CA 1
ATOM 1906 C C . ALA B 1 72 ? 21.172 -10.133 -3.432 1 76.25 72 ALA B C 1
ATOM 1908 O O . ALA B 1 72 ? 21.781 -11.055 -3.98 1 76.25 72 ALA B O 1
ATOM 1909 N N . GLU B 1 73 ? 21.281 -9.852 -2.191 1 77.06 73 GLU B N 1
ATOM 1910 C CA . GLU B 1 73 ? 22.125 -10.641 -1.306 1 77.06 73 GLU B CA 1
ATOM 1911 C C . GLU B 1 73 ? 21.578 -12.055 -1.121 1 77.06 73 GLU B C 1
ATOM 1913 O O . GLU B 1 73 ? 22.328 -13.016 -1.017 1 77.06 73 GLU B O 1
ATOM 1918 N N . ARG B 1 74 ? 20.328 -12.156 -1.102 1 76.19 74 ARG B N 1
ATOM 1919 C CA . ARG B 1 74 ? 19.719 -13.445 -0.767 1 76.19 74 ARG B CA 1
ATOM 1920 C C . ARG B 1 74 ? 19.375 -14.234 -2.025 1 76.19 74 ARG B C 1
ATOM 1922 O O . ARG B 1 74 ? 19.141 -15.445 -1.963 1 76.19 74 ARG B O 1
ATOM 1929 N N . LEU B 1 75 ? 19.25 -13.602 -3.096 1 76.06 75 LEU B N 1
ATOM 1930 C CA . LEU B 1 75 ? 18.969 -14.266 -4.367 1 76.06 75 LEU B CA 1
ATOM 1931 C C . LEU B 1 75 ? 20.156 -14.125 -5.316 1 76.06 75 LEU B C 1
ATOM 1933 O O . LEU B 1 75 ? 20.047 -13.5 -6.371 1 76.06 75 LEU B O 1
ATOM 1937 N N . PRO B 1 76 ? 21.188 -14.773 -4.949 1 64.94 76 PRO B N 1
ATOM 1938 C CA . PRO B 1 76 ? 22.312 -14.695 -5.883 1 64.94 76 PRO B CA 1
ATOM 1939 C C . PRO B 1 76 ? 21.984 -15.266 -7.258 1 64.94 76 PRO B C 1
ATOM 1941 O O . PRO B 1 76 ? 21.156 -16.188 -7.367 1 64.94 76 PRO B O 1
ATOM 1944 N N . GLU B 1 77 ? 22.328 -14.539 -8.328 1 61.88 77 GLU B N 1
ATOM 1945 C CA . GLU B 1 77 ? 22.078 -14.867 -9.727 1 61.88 77 GLU B CA 1
ATOM 1946 C C . GLU B 1 77 ? 22.328 -16.344 -10 1 61.88 77 GLU B C 1
ATOM 1948 O O . GLU B 1 77 ? 21.609 -16.969 -10.797 1 61.88 77 GLU B O 1
ATOM 1953 N N . ASP B 1 78 ? 23.328 -16.734 -9.477 1 59.03 78 ASP B N 1
ATOM 1954 C CA . ASP B 1 78 ? 23.734 -18.109 -9.734 1 59.03 78 ASP B CA 1
ATOM 1955 C C . ASP B 1 78 ? 23.156 -19.047 -8.688 1 59.03 78 ASP B C 1
ATOM 1957 O O . ASP B 1 78 ? 23.625 -20.188 -8.531 1 59.03 78 ASP B O 1
ATOM 1961 N N . GLY B 1 79 ? 22.219 -18.516 -8.039 1 61 79 GLY B N 1
ATOM 1962 C CA . GLY B 1 79 ? 21.828 -19.328 -6.898 1 61 79 GLY B CA 1
ATOM 1963 C C . GLY B 1 79 ? 20.984 -20.531 -7.285 1 61 79 GLY B C 1
ATOM 1964 O O . GLY B 1 79 ? 20.344 -20.531 -8.336 1 61 79 GLY B O 1
ATOM 1965 N N . HIS B 1 80 ? 21.406 -21.672 -6.805 1 63.06 80 HIS B N 1
ATOM 1966 C CA . HIS B 1 80 ? 20.734 -22.953 -6.762 1 63.06 80 HIS B CA 1
ATOM 1967 C C . HIS B 1 80 ? 19.734 -23.016 -5.605 1 63.06 80 HIS B C 1
ATOM 1969 O O . HIS B 1 80 ? 19.844 -22.25 -4.648 1 63.06 80 HIS B O 1
ATOM 1975 N N . GLY B 1 81 ? 18.547 -23.484 -5.867 1 73 81 GLY B N 1
ATOM 1976 C CA . GLY B 1 81 ? 17.625 -23.75 -4.77 1 73 81 GLY B CA 1
ATOM 1977 C C . GLY B 1 81 ? 16.203 -23.359 -5.078 1 73 81 GLY B C 1
ATOM 1978 O O . GLY B 1 81 ? 15.898 -22.922 -6.188 1 73 81 GLY B O 1
ATOM 1979 N N . ASP B 1 82 ? 15.43 -23.609 -4.121 1 87.94 82 ASP B N 1
ATOM 1980 C CA . ASP B 1 82 ? 13.992 -23.375 -4.195 1 87.94 82 ASP B CA 1
ATOM 1981 C C . ASP B 1 82 ? 13.68 -21.875 -4.043 1 87.94 82 ASP B C 1
ATOM 1983 O O . ASP B 1 82 ? 13.742 -21.344 -2.938 1 87.94 82 ASP B O 1
ATOM 1987 N N . LEU B 1 83 ? 13.586 -21.156 -5.191 1 92.19 83 LEU B N 1
ATOM 1988 C CA . LEU B 1 83 ? 13.367 -19.719 -5.254 1 92.19 83 LEU B CA 1
ATOM 1989 C C . LEU B 1 83 ? 12.258 -19.281 -4.301 1 92.19 83 LEU B C 1
ATOM 1991 O O . LEU B 1 83 ? 12.375 -18.266 -3.619 1 92.19 83 LEU B O 1
ATOM 1995 N N . ALA B 1 84 ? 11.227 -20.078 -4.277 1 94.25 84 ALA B N 1
ATOM 1996 C CA . ALA B 1 84 ? 10.109 -19.766 -3.391 1 94.25 84 ALA B CA 1
ATOM 1997 C C . ALA B 1 84 ? 10.562 -19.719 -1.933 1 94.25 84 ALA B C 1
ATOM 1999 O O . ALA B 1 84 ? 10.18 -18.812 -1.184 1 94.25 84 ALA B O 1
ATOM 2000 N N . THR B 1 85 ? 11.344 -20.672 -1.562 1 93.12 85 THR B N 1
ATOM 2001 C CA . THR B 1 85 ? 11.875 -20.75 -0.205 1 93.12 85 THR B CA 1
ATOM 2002 C C . THR B 1 85 ? 12.789 -19.562 0.082 1 93.12 85 THR B C 1
ATOM 2004 O O . THR B 1 85 ? 12.703 -18.953 1.15 1 93.12 85 THR B O 1
ATOM 2007 N N . GLN B 1 86 ? 13.594 -19.266 -0.812 1 92.06 86 GLN B N 1
ATOM 2008 C CA . GLN B 1 86 ? 14.516 -18.141 -0.648 1 92.06 86 GLN B CA 1
ATOM 2009 C C . GLN B 1 86 ? 13.75 -16.828 -0.514 1 92.06 86 GLN B C 1
ATOM 2011 O O . GLN B 1 86 ? 14.039 -16.031 0.379 1 92.06 86 GLN B O 1
ATOM 2016 N N . LEU B 1 87 ? 12.789 -16.578 -1.38 1 93.62 87 LEU B N 1
ATOM 2017 C CA . LEU B 1 87 ? 12.008 -15.352 -1.351 1 93.62 87 LEU B CA 1
ATOM 2018 C C . LEU B 1 87 ? 11.211 -15.242 -0.055 1 93.62 87 LEU B C 1
ATOM 2020 O O . LEU B 1 87 ? 11.117 -14.164 0.537 1 93.62 87 LEU B O 1
ATOM 2024 N N . ALA B 1 88 ? 10.656 -16.359 0.351 1 94.94 88 ALA B N 1
ATOM 2025 C CA . ALA B 1 88 ? 9.93 -16.375 1.62 1 94.94 88 ALA B CA 1
ATOM 2026 C C . ALA B 1 88 ? 10.852 -16 2.779 1 94.94 88 ALA B C 1
ATOM 2028 O O . ALA B 1 88 ? 10.445 -15.281 3.693 1 94.94 88 ALA B O 1
ATOM 2029 N N . GLY B 1 89 ? 12.016 -16.531 2.727 1 91.75 89 GLY B N 1
ATOM 2030 C CA . GLY B 1 89 ? 13 -16.188 3.734 1 91.75 89 GLY B CA 1
ATOM 2031 C C . GLY B 1 89 ? 13.367 -14.711 3.732 1 91.75 89 GLY B C 1
ATOM 2032 O O . GLY B 1 89 ? 13.523 -14.102 4.793 1 91.75 89 GLY B O 1
ATOM 2033 N N . VAL B 1 90 ? 13.508 -14.125 2.596 1 89.5 90 VAL B N 1
ATOM 2034 C CA . VAL B 1 90 ? 13.812 -12.703 2.432 1 89.5 90 VAL B CA 1
ATOM 2035 C C . VAL B 1 90 ? 12.703 -11.867 3.066 1 89.5 90 VAL B C 1
ATOM 2037 O O . VAL B 1 90 ? 12.984 -10.906 3.791 1 89.5 90 VAL B O 1
ATOM 2040 N N . LEU B 1 91 ? 11.461 -12.242 2.824 1 92.56 91 LEU B N 1
ATOM 2041 C CA . LEU B 1 91 ? 10.32 -11.531 3.406 1 92.56 91 LEU B CA 1
ATOM 2042 C C . LEU B 1 91 ? 10.352 -11.625 4.93 1 92.56 91 LEU B C 1
ATOM 2044 O O . LEU B 1 91 ? 10.109 -10.625 5.617 1 92.56 91 LEU B O 1
ATOM 2048 N N . GLY B 1 92 ? 10.602 -12.805 5.367 1 91.31 92 GLY B N 1
ATOM 2049 C CA . GLY B 1 92 ? 10.688 -12.992 6.809 1 91.31 92 GLY B CA 1
ATOM 2050 C C . GLY B 1 92 ? 11.766 -12.141 7.453 1 91.31 92 GLY B C 1
ATOM 2051 O O . GLY B 1 92 ? 11.547 -11.547 8.508 1 91.31 92 GLY B O 1
ATOM 2052 N N . GLU B 1 93 ? 12.891 -12.125 6.855 1 87.5 93 GLU B N 1
ATOM 2053 C CA . GLU B 1 93 ? 13.984 -11.305 7.355 1 87.5 93 GLU B CA 1
ATOM 2054 C C . GLU B 1 93 ? 13.617 -9.82 7.336 1 87.5 93 GLU B C 1
ATOM 2056 O O . GLU B 1 93 ? 13.891 -9.094 8.289 1 87.5 93 GLU B O 1
ATOM 2061 N N . TRP B 1 94 ? 13.055 -9.422 6.27 1 85.06 94 TRP B N 1
ATOM 2062 C CA . TRP B 1 94 ? 12.664 -8.023 6.117 1 85.06 94 TRP B CA 1
ATOM 2063 C C . TRP B 1 94 ? 11.609 -7.641 7.148 1 85.06 94 TRP B C 1
ATOM 2065 O O . TRP B 1 94 ? 11.758 -6.633 7.848 1 85.06 94 TRP B O 1
ATOM 2075 N N . LEU B 1 95 ? 10.594 -8.438 7.297 1 88.12 95 LEU B N 1
ATOM 2076 C CA . LEU B 1 95 ? 9.492 -8.164 8.219 1 88.12 95 LEU B CA 1
ATOM 2077 C C . LEU B 1 95 ? 9.938 -8.359 9.664 1 88.12 95 LEU B C 1
ATOM 2079 O O . LEU B 1 95 ? 9.289 -7.863 10.586 1 88.12 95 LEU B O 1
ATOM 2083 N N . GLY B 1 96 ? 11 -9.172 9.875 1 82.81 96 GLY B N 1
ATOM 2084 C CA . GLY B 1 96 ? 11.531 -9.414 11.211 1 82.81 96 GLY B CA 1
ATOM 2085 C C . GLY B 1 96 ? 12.383 -8.273 11.734 1 82.81 96 GLY B C 1
ATOM 2086 O O . GLY B 1 96 ? 12.734 -8.242 12.914 1 82.81 96 GLY B O 1
ATOM 2087 N N . GLY B 1 97 ? 12.734 -7.371 10.883 1 79.31 97 GLY B N 1
ATOM 2088 C CA . GLY B 1 97 ? 13.461 -6.188 11.32 1 79.31 97 GLY B CA 1
ATOM 2089 C C . GLY B 1 97 ? 12.625 -5.258 12.18 1 79.31 97 GLY B C 1
ATOM 2090 O O . GLY B 1 97 ? 11.547 -5.641 12.648 1 79.31 97 GLY B O 1
ATOM 2091 N N . GLU B 1 98 ? 13.234 -4.102 12.461 1 80.62 98 GLU B N 1
ATOM 2092 C CA . GLU B 1 98 ? 12.484 -3.119 13.234 1 80.62 98 GLU B CA 1
ATOM 2093 C C . GLU B 1 98 ? 11.242 -2.662 12.484 1 80.62 98 GLU B C 1
ATOM 2095 O O . GLU B 1 98 ? 11.328 -2.176 11.359 1 80.62 98 GLU B O 1
ATOM 2100 N N . ARG B 1 99 ? 10.125 -2.852 13.062 1 81.94 99 ARG B N 1
ATOM 2101 C CA . ARG B 1 99 ? 8.836 -2.561 12.453 1 81.94 99 ARG B CA 1
ATOM 2102 C C . ARG B 1 99 ? 8.789 -1.129 11.93 1 81.94 99 ARG B C 1
ATOM 2104 O O . ARG B 1 99 ? 8.281 -0.878 10.836 1 81.94 99 ARG B O 1
ATOM 2111 N N . THR B 1 100 ? 9.352 -0.272 12.734 1 81 100 THR B N 1
ATOM 2112 C CA . THR B 1 100 ? 9.336 1.133 12.336 1 81 100 THR B CA 1
ATOM 2113 C C . THR B 1 100 ? 10.094 1.34 11.031 1 81 100 THR B C 1
ATOM 2115 O O . THR B 1 100 ? 9.695 2.156 10.195 1 81 100 THR B O 1
ATOM 2118 N N . GLY B 1 101 ? 11.125 0.616 10.875 1 83.62 101 GLY B N 1
ATOM 2119 C CA . GLY B 1 101 ? 11.891 0.715 9.641 1 83.62 101 GLY B CA 1
ATOM 2120 C C . GLY B 1 101 ? 11.156 0.17 8.438 1 83.62 101 GLY B C 1
ATOM 2121 O O . GLY B 1 101 ? 11.156 0.79 7.371 1 83.62 101 GLY B O 1
ATOM 2122 N N . VAL B 1 102 ? 10.508 -0.908 8.633 1 86.5 102 VAL B N 1
ATOM 2123 C CA . VAL B 1 102 ? 9.742 -1.545 7.566 1 86.5 102 VAL B CA 1
ATOM 2124 C C . VAL B 1 102 ? 8.562 -0.657 7.176 1 86.5 102 VAL B C 1
ATOM 2126 O O . VAL B 1 102 ? 8.312 -0.433 5.992 1 86.5 102 VAL B O 1
ATOM 2129 N N . GLU B 1 103 ? 7.945 -0.118 8.125 1 88.25 103 GLU B N 1
ATOM 2130 C CA . GLU B 1 103 ? 6.816 0.773 7.891 1 88.25 103 GLU B CA 1
ATOM 2131 C C . GLU B 1 103 ? 7.25 2.033 7.148 1 88.25 103 GLU B C 1
ATOM 2133 O O . GLU B 1 103 ? 6.555 2.5 6.246 1 88.25 103 GLU B O 1
ATOM 2138 N N . LEU B 1 104 ? 8.367 2.508 7.547 1 87.19 104 LEU B N 1
ATOM 2139 C CA . LEU B 1 104 ? 8.906 3.691 6.883 1 87.19 104 LEU B CA 1
ATOM 2140 C C . LEU B 1 104 ? 9.195 3.402 5.414 1 87.19 104 LEU B C 1
ATOM 2142 O O . LEU B 1 104 ? 8.875 4.215 4.539 1 87.19 104 LEU B O 1
ATOM 2146 N N . GLU B 1 105 ? 9.75 2.307 5.176 1 86.5 105 GLU B N 1
ATOM 2147 C CA . GLU B 1 105 ? 10.07 1.936 3.799 1 86.5 105 GLU B CA 1
ATOM 2148 C C . GLU B 1 105 ? 8.805 1.846 2.949 1 86.5 105 GLU B C 1
ATOM 2150 O O . GLU B 1 105 ? 8.758 2.373 1.836 1 86.5 105 GLU B O 1
ATOM 2155 N N . TYR B 1 106 ? 7.805 1.233 3.492 1 89.69 106 TYR B N 1
ATOM 2156 C CA . TYR B 1 106 ? 6.555 1.112 2.75 1 89.69 106 TYR B CA 1
ATOM 2157 C C . TYR B 1 106 ? 5.848 2.459 2.654 1 89.69 106 TYR B C 1
ATOM 2159 O O . TYR B 1 106 ? 5.191 2.752 1.65 1 89.69 106 TYR B O 1
ATOM 2167 N N . GLU B 1 107 ? 5.965 3.244 3.699 1 89.5 107 GLU B N 1
ATOM 2168 C CA . GLU B 1 107 ? 5.352 4.566 3.643 1 89.5 107 GLU B CA 1
ATOM 2169 C C . GLU B 1 107 ? 5.906 5.387 2.48 1 89.5 107 GLU B C 1
ATOM 2171 O O . GLU B 1 107 ? 5.145 5.984 1.717 1 89.5 107 GLU B O 1
ATOM 2176 N N . LEU B 1 108 ? 7.199 5.398 2.396 1 87.38 108 LEU B N 1
ATOM 2177 C CA . LEU B 1 108 ? 7.844 6.148 1.323 1 87.38 108 LEU B CA 1
ATOM 2178 C C . LEU B 1 108 ? 7.52 5.539 -0.037 1 87.38 108 LEU B C 1
ATOM 2180 O O . LEU B 1 108 ? 7.215 6.266 -0.988 1 87.38 108 LEU B O 1
ATOM 2184 N N . TYR B 1 109 ? 7.477 4.211 -0.092 1 86.62 109 TYR B N 1
ATOM 2185 C CA . TYR B 1 109 ? 7.137 3.506 -1.324 1 86.62 109 TYR B CA 1
ATOM 2186 C C . TYR B 1 109 ? 5.711 3.82 -1.759 1 86.62 109 TYR B C 1
ATOM 2188 O O . TYR B 1 109 ? 5.465 4.121 -2.93 1 86.62 109 TYR B O 1
ATOM 2196 N N . LEU B 1 110 ? 4.824 3.902 -0.855 1 90.38 110 LEU B N 1
ATOM 2197 C CA . LEU B 1 110 ? 3.404 4.09 -1.133 1 90.38 110 LEU B CA 1
ATOM 2198 C C . LEU B 1 110 ? 3.08 5.566 -1.345 1 90.38 110 LEU B C 1
ATOM 2200 O O . LEU B 1 110 ? 1.992 5.906 -1.812 1 90.38 110 LEU B O 1
ATOM 2204 N N . ALA B 1 111 ? 4.051 6.449 -1.095 1 88.69 111 ALA B N 1
ATOM 2205 C CA . ALA B 1 111 ? 3.818 7.887 -1.201 1 88.69 111 ALA B CA 1
ATOM 2206 C C . ALA B 1 111 ? 3.525 8.289 -2.645 1 88.69 111 ALA B C 1
ATOM 2208 O O . ALA B 1 111 ? 2.859 9.297 -2.891 1 88.69 111 ALA B O 1
ATOM 2209 N N . ALA B 1 112 ? 3.98 7.457 -3.566 1 89.5 112 ALA B N 1
ATOM 2210 C CA . ALA B 1 112 ? 3.754 7.723 -4.984 1 89.5 112 ALA B CA 1
ATOM 2211 C C . ALA B 1 112 ? 2.266 7.664 -5.32 1 89.5 112 ALA B C 1
ATOM 2213 O O . ALA B 1 112 ? 1.833 8.203 -6.34 1 89.5 112 ALA B O 1
ATOM 2214 N N . LEU B 1 113 ? 1.498 6.973 -4.484 1 89.88 113 LEU B N 1
ATOM 2215 C CA . LEU B 1 113 ? 0.059 6.859 -4.695 1 89.88 113 LEU B CA 1
ATOM 2216 C C . LEU B 1 113 ? -0.582 8.234 -4.828 1 89.88 113 LEU B C 1
ATOM 2218 O O . LEU B 1 113 ? -1.443 8.445 -5.684 1 89.88 113 LEU B O 1
ATOM 2222 N N . ARG B 1 114 ? -0.071 9.219 -4.008 1 87 114 ARG B N 1
ATOM 2223 C CA . ARG B 1 114 ? -0.7 10.539 -3.955 1 87 114 ARG B CA 1
ATOM 2224 C C . ARG B 1 114 ? 0.276 11.625 -4.383 1 87 114 ARG B C 1
ATOM 2226 O O . ARG B 1 114 ? -0.038 12.812 -4.293 1 87 114 ARG B O 1
ATOM 2233 N N . ARG B 1 115 ? 1.447 11.211 -4.781 1 87.62 115 ARG B N 1
ATOM 2234 C CA . ARG B 1 115 ? 2.475 12.156 -5.207 1 87.62 115 ARG B CA 1
ATOM 2235 C C . ARG B 1 115 ? 3.064 11.758 -6.559 1 87.62 115 ARG B C 1
ATOM 2237 O O . ARG B 1 115 ? 4.105 11.102 -6.613 1 87.62 115 ARG B O 1
ATOM 2244 N N . PRO B 1 116 ? 2.498 12.234 -7.586 1 86.5 116 PRO B N 1
ATOM 2245 C CA . PRO B 1 116 ? 2.896 11.812 -8.93 1 86.5 116 PRO B CA 1
ATOM 2246 C C . PRO B 1 116 ? 4.387 12.016 -9.195 1 86.5 116 PRO B C 1
ATOM 2248 O O . PRO B 1 116 ? 4.992 11.258 -9.961 1 86.5 116 PRO B O 1
ATOM 2251 N N . ALA B 1 117 ? 5.016 12.938 -8.516 1 87.56 117 ALA B N 1
ATOM 2252 C CA . ALA B 1 117 ? 6.434 13.227 -8.727 1 87.56 117 ALA B CA 1
ATOM 2253 C C . ALA B 1 117 ? 7.305 12.062 -8.25 1 87.56 117 ALA B C 1
ATOM 2255 O O . ALA B 1 117 ? 8.469 11.953 -8.641 1 87.56 117 ALA B O 1
ATOM 2256 N N . LEU B 1 118 ? 6.73 11.188 -7.465 1 91.12 118 LEU B N 1
ATOM 2257 C CA . LEU B 1 118 ? 7.492 10.062 -6.926 1 91.12 118 LEU B CA 1
ATOM 2258 C C . LEU B 1 118 ? 7.297 8.82 -7.777 1 91.12 118 LEU B C 1
ATOM 2260 O O . LEU B 1 118 ? 8.016 7.828 -7.613 1 91.12 118 LEU B O 1
ATOM 2264 N N . ARG B 1 119 ? 6.371 8.836 -8.734 1 92.88 119 ARG B N 1
ATOM 2265 C CA . ARG B 1 119 ? 6.012 7.645 -9.5 1 92.88 119 ARG B CA 1
ATOM 2266 C C . ARG B 1 119 ? 7.188 7.164 -10.344 1 92.88 119 ARG B C 1
ATOM 2268 O O . ARG B 1 119 ? 7.449 5.965 -10.43 1 92.88 119 ARG B O 1
ATOM 2275 N N . PRO B 1 120 ? 7.969 8.062 -10.867 1 91.69 120 PRO B N 1
ATOM 2276 C CA . PRO B 1 120 ? 9.125 7.578 -11.625 1 91.69 120 PRO B CA 1
ATOM 2277 C C . PRO B 1 120 ? 10.133 6.824 -10.75 1 91.69 120 PRO B C 1
ATOM 2279 O O . PRO B 1 120 ? 10.75 5.859 -11.211 1 91.69 120 PRO B O 1
ATOM 2282 N N . VAL B 1 121 ? 10.258 7.238 -9.523 1 89.69 121 VAL B N 1
ATOM 2283 C CA . VAL B 1 121 ? 11.172 6.574 -8.602 1 89.69 121 VAL B CA 1
ATOM 2284 C C . VAL B 1 121 ? 10.625 5.199 -8.234 1 89.69 121 VAL B C 1
ATOM 2286 O O . VAL B 1 121 ? 11.375 4.219 -8.188 1 89.69 121 VAL B O 1
ATOM 2289 N N . ALA B 1 122 ? 9.359 5.164 -7.957 1 90.75 122 ALA B N 1
ATOM 2290 C CA . ALA B 1 122 ? 8.711 3.891 -7.668 1 90.75 122 ALA B CA 1
ATOM 2291 C C . ALA B 1 122 ? 8.844 2.928 -8.844 1 90.75 122 ALA B C 1
ATOM 2293 O O . ALA B 1 122 ? 9.094 1.734 -8.648 1 90.75 122 ALA B O 1
ATOM 2294 N N . ALA B 1 123 ? 8.68 3.463 -10.031 1 92.12 123 ALA B N 1
ATOM 2295 C CA . ALA B 1 123 ? 8.805 2.65 -11.234 1 92.12 123 ALA B CA 1
ATOM 2296 C C . ALA B 1 123 ? 10.227 2.104 -11.383 1 92.12 123 ALA B C 1
ATOM 2298 O O . ALA B 1 123 ? 10.414 0.923 -11.688 1 92.12 123 ALA B O 1
ATOM 2299 N N . GLU B 1 124 ? 11.141 2.939 -11.156 1 90 124 GLU B N 1
ATOM 2300 C CA . GLU B 1 124 ? 12.539 2.539 -11.242 1 90 124 GLU B CA 1
ATOM 2301 C C . GLU B 1 124 ? 12.859 1.422 -10.258 1 90 124 GLU B C 1
ATOM 2303 O O . GLU B 1 124 ? 13.531 0.45 -10.602 1 90 124 GLU B O 1
ATOM 2308 N N . TRP B 1 125 ? 12.406 1.615 -9.102 1 87.75 125 TRP B N 1
ATOM 2309 C CA . TRP B 1 125 ? 12.625 0.599 -8.078 1 87.75 125 TRP B CA 1
ATOM 2310 C C . TRP B 1 125 ? 11.961 -0.718 -8.469 1 87.75 125 TRP B C 1
ATOM 2312 O O . TRP B 1 125 ? 12.586 -1.78 -8.391 1 87.75 125 TRP B O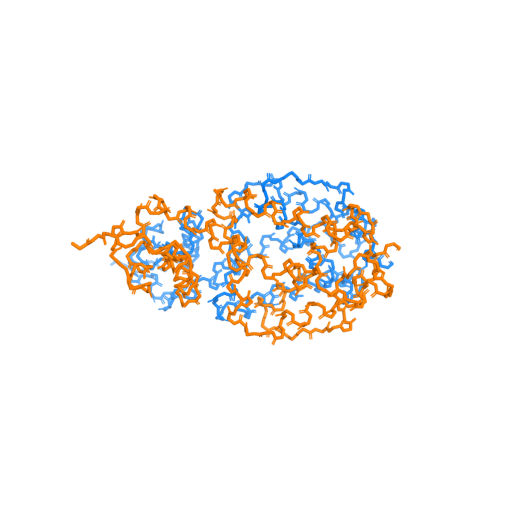 1
ATOM 2322 N N . THR B 1 126 ? 10.766 -0.68 -8.828 1 89 126 THR B N 1
ATOM 2323 C CA . THR B 1 126 ? 10.023 -1.868 -9.219 1 89 126 THR B CA 1
ATOM 2324 C C . THR B 1 126 ? 10.711 -2.582 -10.375 1 89 126 THR B C 1
ATOM 2326 O O . THR B 1 126 ? 10.852 -3.809 -10.367 1 89 126 THR B O 1
ATOM 2329 N N . GLU B 1 127 ? 11.164 -1.797 -11.305 1 89.25 127 GLU B N 1
ATOM 2330 C CA . GLU B 1 127 ? 11.844 -2.361 -12.469 1 89.25 127 GLU B CA 1
ATOM 2331 C C . GLU B 1 127 ? 13.148 -3.041 -12.07 1 89.25 127 GLU B C 1
ATOM 2333 O O . GLU B 1 127 ? 13.461 -4.129 -12.562 1 89.25 127 GLU B O 1
ATOM 2338 N N . ARG B 1 128 ? 13.852 -2.436 -11.227 1 85.88 128 ARG B N 1
ATOM 2339 C CA . ARG B 1 128 ? 15.125 -3.004 -10.781 1 85.88 128 ARG B CA 1
ATOM 2340 C C . ARG B 1 128 ? 14.898 -4.309 -10.023 1 85.88 128 ARG B C 1
ATOM 2342 O O . ARG B 1 128 ? 15.609 -5.289 -10.25 1 85.88 128 ARG B O 1
ATOM 2349 N N . ALA B 1 129 ? 13.969 -4.281 -9.117 1 87.06 129 ALA B N 1
ATOM 2350 C CA . ALA B 1 129 ? 13.641 -5.492 -8.367 1 87.06 129 ALA B CA 1
ATOM 2351 C C . ALA B 1 129 ? 13.164 -6.605 -9.297 1 87.06 129 ALA B C 1
ATOM 2353 O O . ALA B 1 129 ? 13.57 -7.762 -9.148 1 87.06 129 ALA B O 1
ATOM 2354 N N . ALA B 1 130 ? 12.352 -6.223 -10.242 1 89.5 130 ALA B N 1
ATOM 2355 C CA . ALA B 1 130 ? 11.82 -7.195 -11.195 1 89.5 130 ALA B CA 1
ATOM 2356 C C . ALA B 1 130 ? 12.938 -7.766 -12.07 1 89.5 130 ALA B C 1
ATOM 2358 O O . ALA B 1 130 ? 12.93 -8.953 -12.398 1 89.5 130 ALA B O 1
ATOM 2359 N N . GLU B 1 131 ? 13.797 -6.906 -12.461 1 88.06 131 GLU B N 1
ATOM 2360 C CA . GLU B 1 131 ? 14.914 -7.352 -13.281 1 88.06 131 GLU B CA 1
ATOM 2361 C C . GLU B 1 131 ? 15.766 -8.383 -12.547 1 88.06 131 GLU B C 1
ATOM 2363 O O . GLU B 1 131 ? 16.188 -9.375 -13.141 1 88.06 131 GLU B O 1
ATOM 2368 N N . GLY B 1 132 ? 16.047 -8.125 -11.359 1 85 132 GLY B N 1
ATOM 2369 C CA . GLY B 1 132 ? 16.781 -9.086 -10.555 1 85 132 GLY B CA 1
ATOM 2370 C C . GLY B 1 132 ? 16.094 -10.43 -10.453 1 85 132 GLY B C 1
ATOM 2371 O O . GLY B 1 132 ? 16.734 -11.477 -10.578 1 85 132 GLY B O 1
ATOM 2372 N N . LEU B 1 133 ? 14.828 -10.461 -10.219 1 88.94 133 LEU B N 1
ATOM 2373 C CA . LEU B 1 133 ? 14.055 -11.688 -10.102 1 88.94 133 LEU B CA 1
ATOM 2374 C C . LEU B 1 133 ? 13.922 -12.375 -11.461 1 88.94 133 LEU B C 1
ATOM 2376 O O . LEU B 1 133 ? 13.875 -13.609 -11.531 1 88.94 133 LEU B O 1
ATOM 2380 N N . ALA B 1 134 ? 13.859 -11.531 -12.523 1 90.31 134 ALA B N 1
ATOM 2381 C CA . ALA B 1 134 ? 13.664 -12.062 -13.875 1 90.31 134 ALA B CA 1
ATOM 2382 C C . ALA B 1 134 ? 14.867 -12.898 -14.312 1 90.31 134 ALA B C 1
ATOM 2384 O O . ALA B 1 134 ? 14.719 -13.828 -15.117 1 90.31 134 ALA B O 1
ATOM 2385 N N . ARG B 1 135 ? 15.977 -12.617 -13.789 1 86.25 135 ARG B N 1
ATOM 2386 C CA . ARG B 1 135 ? 17.188 -13.375 -14.102 1 86.25 135 ARG B CA 1
ATOM 2387 C C . ARG B 1 135 ? 17.047 -14.82 -13.625 1 86.25 135 ARG B C 1
ATOM 2389 O O . ARG B 1 135 ? 17.703 -15.719 -14.164 1 86.25 135 ARG B O 1
ATOM 2396 N N . ARG B 1 136 ? 16.188 -15.039 -12.695 1 86.81 136 ARG B N 1
ATOM 2397 C CA . ARG B 1 136 ? 16 -16.375 -12.133 1 86.81 136 ARG B CA 1
ATOM 2398 C C . ARG B 1 136 ? 14.711 -17.016 -12.641 1 86.81 136 ARG B C 1
ATOM 2400 O O . ARG B 1 136 ? 14.453 -18.188 -12.375 1 86.81 136 ARG B O 1
ATOM 2407 N N . THR B 1 137 ? 13.945 -16.312 -13.289 1 90.94 137 THR B N 1
ATOM 2408 C CA . THR B 1 137 ? 12.664 -16.766 -13.812 1 90.94 137 THR B CA 1
ATOM 2409 C C . THR B 1 137 ? 12.406 -16.172 -15.195 1 90.94 137 THR B C 1
ATOM 2411 O O . THR B 1 137 ? 13.148 -16.453 -16.141 1 90.94 137 THR B O 1
ATOM 2414 N N . ASP B 1 138 ? 11.406 -15.477 -15.492 1 93.31 138 ASP B N 1
ATOM 2415 C CA . ASP B 1 138 ? 11.062 -14.656 -16.641 1 93.31 138 ASP B CA 1
ATOM 2416 C C . ASP B 1 138 ? 10.359 -13.367 -16.203 1 93.31 138 ASP B C 1
ATOM 2418 O O . ASP B 1 138 ? 9.984 -13.227 -15.039 1 93.31 138 ASP B O 1
ATOM 2422 N N . ALA B 1 139 ? 10.234 -12.422 -17.047 1 93.44 139 ALA B N 1
ATOM 2423 C CA . ALA B 1 139 ? 9.742 -11.078 -16.719 1 93.44 139 ALA B CA 1
ATOM 2424 C C . ALA B 1 139 ? 8.344 -11.133 -16.125 1 93.44 139 ALA B C 1
ATOM 2426 O O . ALA B 1 139 ? 8.047 -10.406 -15.164 1 93.44 139 ALA B O 1
ATOM 2427 N N . VAL B 1 140 ? 7.527 -11.961 -16.641 1 94.5 140 VAL B N 1
ATOM 2428 C CA . VAL B 1 140 ? 6.152 -12.07 -16.172 1 94.5 140 VAL B CA 1
ATOM 2429 C C . VAL B 1 140 ? 6.129 -12.641 -14.758 1 94.5 140 VAL B C 1
ATOM 2431 O O . VAL B 1 140 ? 5.461 -12.094 -13.875 1 94.5 140 VAL B O 1
ATOM 2434 N N . THR B 1 141 ? 6.84 -13.672 -14.555 1 95.5 141 THR B N 1
ATOM 2435 C CA . THR B 1 141 ? 6.922 -14.305 -13.242 1 95.5 141 THR B CA 1
ATOM 2436 C C . THR B 1 141 ? 7.535 -13.352 -12.219 1 95.5 141 THR B C 1
ATOM 2438 O O . THR B 1 141 ? 7.074 -13.273 -11.078 1 95.5 141 THR B O 1
ATOM 2441 N N . ALA B 1 142 ? 8.547 -12.648 -12.602 1 94.38 142 ALA B N 1
ATOM 2442 C CA . ALA B 1 142 ? 9.227 -11.703 -11.719 1 94.38 142 ALA B CA 1
ATOM 2443 C C . ALA B 1 142 ? 8.266 -10.641 -11.211 1 94.38 142 ALA B C 1
ATOM 2445 O O . ALA B 1 142 ? 8.227 -10.344 -10.016 1 94.38 142 ALA B O 1
ATOM 2446 N N . ARG B 1 143 ? 7.48 -10.086 -12.102 1 94.44 143 ARG B N 1
ATOM 2447 C CA . ARG B 1 143 ? 6.512 -9.062 -11.727 1 94.44 143 ARG B CA 1
ATOM 2448 C C . ARG B 1 143 ? 5.438 -9.633 -10.805 1 94.44 143 ARG B C 1
ATOM 2450 O O . ARG B 1 143 ? 5.016 -8.977 -9.852 1 94.44 143 ARG B O 1
ATOM 2457 N N . ALA B 1 144 ? 5.035 -10.781 -11.078 1 96.75 144 ALA B N 1
ATOM 2458 C CA . ALA B 1 144 ? 4.027 -11.438 -10.25 1 96.75 144 ALA B CA 1
ATOM 2459 C C . ALA B 1 144 ? 4.566 -11.711 -8.844 1 96.75 144 ALA B C 1
ATOM 2461 O O . ALA B 1 144 ? 3.859 -11.523 -7.855 1 96.75 144 ALA B O 1
ATOM 2462 N N . LEU B 1 145 ? 5.785 -12.203 -8.836 1 96.12 145 LEU B N 1
ATOM 2463 C CA . LEU B 1 145 ? 6.41 -12.469 -7.547 1 96.12 145 LEU B CA 1
ATOM 2464 C C . LEU B 1 145 ? 6.523 -11.195 -6.719 1 96.12 145 LEU B C 1
ATOM 2466 O O . LEU B 1 145 ? 6.199 -11.188 -5.531 1 96.12 145 LEU B O 1
ATOM 2470 N N . LEU B 1 146 ? 6.941 -10.141 -7.32 1 94.44 146 LEU B N 1
ATOM 2471 C CA . LEU B 1 146 ? 7.055 -8.859 -6.629 1 94.44 146 LEU B CA 1
ATOM 2472 C C . LEU B 1 146 ? 5.699 -8.398 -6.117 1 94.44 146 LEU B C 1
ATOM 2474 O O . LEU B 1 146 ? 5.582 -7.938 -4.977 1 94.44 146 LEU B O 1
ATOM 2478 N N . ALA B 1 147 ? 4.73 -8.469 -6.957 1 96.31 147 ALA B N 1
ATOM 2479 C CA . ALA B 1 147 ? 3.377 -8.078 -6.57 1 96.31 147 ALA B CA 1
ATOM 2480 C C . ALA B 1 147 ? 2.883 -8.906 -5.391 1 96.31 147 ALA B C 1
ATOM 2482 O O . ALA B 1 147 ? 2.34 -8.367 -4.426 1 96.31 147 ALA B O 1
ATOM 2483 N N . LEU B 1 148 ? 3.043 -10.172 -5.48 1 97.38 148 LEU B N 1
ATOM 2484 C CA . LEU B 1 148 ? 2.588 -11.07 -4.422 1 97.38 148 LEU B CA 1
ATOM 2485 C C . LEU B 1 148 ? 3.35 -10.82 -3.127 1 97.38 148 LEU B C 1
ATOM 2487 O O . LEU B 1 148 ? 2.754 -10.781 -2.049 1 97.38 148 LEU B O 1
ATOM 2491 N N . MET B 1 149 ? 4.633 -10.664 -3.211 1 95.31 149 MET B N 1
ATOM 2492 C CA . MET B 1 149 ? 5.445 -10.359 -2.035 1 95.31 149 MET B CA 1
ATOM 2493 C C . MET B 1 149 ? 4.977 -9.07 -1.373 1 95.31 149 MET B C 1
ATOM 2495 O O . MET B 1 149 ? 4.828 -9.016 -0.151 1 95.31 149 MET B O 1
ATOM 2499 N N . ASP B 1 150 ? 4.758 -8.07 -2.203 1 94.19 150 ASP B N 1
ATOM 2500 C CA . ASP B 1 150 ? 4.234 -6.812 -1.682 1 94.19 150 ASP B CA 1
ATOM 2501 C C . ASP B 1 150 ? 2.896 -7.023 -0.975 1 94.19 150 ASP B C 1
ATOM 2503 O O . ASP B 1 150 ? 2.688 -6.527 0.134 1 94.19 150 ASP B O 1
ATOM 2507 N N . GLY B 1 151 ? 2.021 -7.75 -1.639 1 95.25 151 GLY B N 1
ATOM 2508 C CA . GLY B 1 151 ? 0.724 -8.031 -1.042 1 95.25 151 GLY B CA 1
ATOM 2509 C C . GLY B 1 151 ? 0.822 -8.75 0.291 1 95.25 151 GLY B C 1
ATOM 2510 O O . GLY B 1 151 ? 0.13 -8.391 1.246 1 95.25 151 GLY B O 1
ATOM 2511 N N . ILE B 1 152 ? 1.673 -9.695 0.382 1 95.88 152 ILE B N 1
ATOM 2512 C CA . ILE B 1 152 ? 1.859 -10.469 1.608 1 95.88 152 ILE B CA 1
ATOM 2513 C C . ILE B 1 152 ? 2.375 -9.547 2.717 1 95.88 152 ILE B C 1
ATOM 2515 O O . ILE B 1 152 ? 1.857 -9.562 3.836 1 95.88 152 ILE B O 1
ATOM 2519 N N . CYS B 1 153 ? 3.367 -8.75 2.438 1 93.88 153 CYS B N 1
ATOM 2520 C CA . CYS B 1 153 ? 3.939 -7.844 3.426 1 93.88 153 CYS B CA 1
ATOM 2521 C C . CYS B 1 153 ? 2.898 -6.84 3.912 1 93.88 153 CYS B C 1
ATOM 2523 O O . CYS B 1 153 ? 2.779 -6.598 5.113 1 93.88 153 CYS B O 1
ATOM 2525 N N . LEU B 1 154 ? 2.184 -6.297 2.988 1 93.31 154 LEU B N 1
ATOM 2526 C CA . LEU B 1 154 ? 1.178 -5.305 3.35 1 93.31 154 LEU B CA 1
ATOM 2527 C C . LEU B 1 154 ? 0.078 -5.93 4.199 1 93.31 154 LEU B C 1
ATOM 2529 O O . LEU B 1 154 ? -0.397 -5.316 5.156 1 93.31 154 LEU B O 1
ATOM 2533 N N . GLN B 1 155 ? -0.377 -7.113 3.867 1 94.19 155 GLN B N 1
ATOM 2534 C CA . GLN B 1 155 ? -1.382 -7.777 4.691 1 94.19 155 GLN B CA 1
ATOM 2535 C C . GLN B 1 155 ? -0.915 -7.895 6.141 1 94.19 155 GLN B C 1
ATOM 2537 O O . GLN B 1 155 ? -1.674 -7.605 7.066 1 94.19 155 GLN B O 1
ATOM 2542 N N . VAL B 1 156 ? 0.323 -8.258 6.305 1 93.88 156 VAL B N 1
ATOM 2543 C CA . VAL B 1 156 ? 0.877 -8.398 7.648 1 93.88 156 VAL B CA 1
ATOM 2544 C C . VAL B 1 156 ? 0.908 -7.035 8.336 1 93.88 156 VAL B C 1
ATOM 2546 O O . VAL B 1 156 ? 0.436 -6.895 9.469 1 93.88 156 VAL B O 1
ATOM 2549 N N . LEU B 1 157 ? 1.377 -6.023 7.68 1 92.75 157 LEU B N 1
ATOM 2550 C CA . LEU B 1 157 ? 1.598 -4.707 8.266 1 92.75 157 LEU B CA 1
ATOM 2551 C C . LEU B 1 157 ? 0.272 -3.998 8.531 1 92.75 157 LEU B C 1
ATOM 2553 O O . LEU B 1 157 ? 0.127 -3.289 9.523 1 92.75 157 LEU B O 1
ATOM 2557 N N . LEU B 1 158 ? -0.679 -4.164 7.652 1 92.5 158 LEU B N 1
ATOM 2558 C CA . LEU B 1 158 ? -1.942 -3.443 7.754 1 92.5 158 LEU B CA 1
ATOM 2559 C C . LEU B 1 158 ? -2.863 -4.102 8.773 1 92.5 158 LEU B C 1
ATOM 2561 O O . LEU B 1 158 ? -3.652 -3.42 9.438 1 92.5 158 LEU B O 1
ATOM 2565 N N . THR B 1 159 ? -2.789 -5.363 8.852 1 91.75 159 THR B N 1
ATOM 2566 C CA . THR B 1 159 ? -3.68 -6.07 9.766 1 91.75 159 THR B CA 1
ATOM 2567 C C . THR B 1 159 ? -3.049 -6.191 11.148 1 91.75 159 THR B C 1
ATOM 2569 O O . THR B 1 159 ? -3.742 -6.457 12.133 1 91.75 159 THR B O 1
ATOM 2572 N N . GLY B 1 160 ? -1.748 -6.059 11.219 1 87.12 160 GLY B N 1
ATOM 2573 C CA . GLY B 1 160 ? -1.027 -6.281 12.461 1 87.12 160 GLY B CA 1
ATOM 2574 C C . GLY B 1 160 ? -0.829 -7.754 12.781 1 87.12 160 GLY B C 1
ATOM 2575 O O . GLY B 1 160 ? -0.551 -8.117 13.922 1 87.12 160 GLY B O 1
ATOM 2576 N N . GLY B 1 161 ? -0.97 -8.602 11.789 1 87.69 161 GLY B N 1
ATOM 2577 C CA . GLY B 1 161 ? -0.8 -10.039 11.977 1 87.69 161 GLY B CA 1
ATOM 2578 C C . GLY B 1 161 ? 0.644 -10.484 11.867 1 87.69 161 GLY B C 1
ATOM 2579 O O . GLY B 1 161 ? 1.539 -9.672 11.641 1 87.69 161 GLY B O 1
ATOM 2580 N N . SER B 1 162 ? 0.818 -11.781 12.133 1 91.75 162 SER B N 1
ATOM 2581 C CA . SER B 1 162 ? 2.154 -12.367 12.078 1 91.75 162 SER B CA 1
ATOM 2582 C C . SER B 1 162 ? 2.463 -12.906 10.688 1 91.75 162 SER B C 1
ATOM 2584 O O . SER B 1 162 ? 1.561 -13.352 9.977 1 91.75 162 SER B O 1
ATOM 2586 N N . TYR B 1 163 ? 3.682 -12.75 10.344 1 95.19 163 TYR B N 1
ATOM 2587 C CA . TYR B 1 163 ? 4.152 -13.32 9.086 1 95.19 163 TYR B CA 1
ATOM 2588 C C . TYR B 1 163 ? 4.246 -14.844 9.188 1 95.19 163 TYR B C 1
ATOM 2590 O O . TYR B 1 163 ? 4.777 -15.375 10.164 1 95.19 163 TYR B O 1
ATOM 2598 N N . ASP B 1 164 ? 3.684 -15.555 8.25 1 96.25 164 ASP B N 1
ATOM 2599 C CA . ASP B 1 164 ? 3.744 -17.016 8.125 1 96.25 164 ASP B CA 1
ATOM 2600 C C . ASP B 1 164 ? 4.613 -17.422 6.938 1 96.25 164 ASP B C 1
ATOM 2602 O O . ASP B 1 164 ? 4.16 -17.391 5.789 1 96.25 164 ASP B O 1
ATOM 2606 N N . GLU B 1 165 ? 5.836 -17.844 7.234 1 96.5 165 GLU B N 1
ATOM 2607 C CA . GLU B 1 165 ? 6.801 -18.172 6.188 1 96.5 165 GLU B CA 1
ATOM 2608 C C . GLU B 1 165 ? 6.352 -19.375 5.375 1 96.5 165 GLU B C 1
ATOM 2610 O O . GLU B 1 165 ? 6.605 -19.453 4.168 1 96.5 165 GLU B O 1
ATOM 2615 N N . GLY B 1 166 ? 5.781 -20.406 6.023 1 96.62 166 GLY B N 1
ATOM 2616 C CA . GLY B 1 166 ? 5.25 -21.562 5.316 1 96.62 166 GLY B CA 1
ATOM 2617 C C . GLY B 1 166 ? 4.18 -21.203 4.309 1 96.62 166 GLY B C 1
ATOM 2618 O O . GLY B 1 166 ? 4.199 -21.688 3.174 1 96.62 166 GLY B O 1
ATOM 2619 N N . TYR B 1 167 ? 3.332 -20.312 4.707 1 96.31 167 TYR B N 1
ATOM 2620 C CA . TYR B 1 167 ? 2.305 -19.797 3.807 1 96.31 167 TYR B CA 1
ATOM 2621 C C . TYR B 1 167 ? 2.93 -19.078 2.619 1 96.31 167 TYR B C 1
ATOM 2623 O O . TYR B 1 167 ? 2.574 -19.344 1.468 1 96.31 167 TYR B O 1
ATOM 2631 N N . ALA B 1 168 ? 3.854 -18.125 2.908 1 97.31 168 ALA B N 1
ATOM 2632 C CA . ALA B 1 168 ? 4.5 -17.344 1.855 1 97.31 168 ALA B CA 1
ATOM 2633 C C . ALA B 1 168 ? 5.195 -18.266 0.848 1 97.31 168 ALA B C 1
ATOM 2635 O O . ALA B 1 168 ? 5.043 -18.094 -0.363 1 97.31 168 ALA B O 1
ATOM 2636 N N . ARG B 1 169 ? 5.895 -19.25 1.387 1 96.25 169 ARG B N 1
ATOM 2637 C CA . ARG B 1 169 ? 6.598 -20.188 0.518 1 96.25 169 ARG B CA 1
ATOM 2638 C C . ARG B 1 169 ? 5.625 -20.938 -0.386 1 96.25 169 ARG B C 1
ATOM 2640 O O . ARG B 1 169 ? 5.859 -21.062 -1.589 1 96.25 169 ARG B O 1
ATOM 2647 N N . ALA B 1 170 ? 4.582 -21.391 0.159 1 95.94 170 ALA B N 1
ATOM 2648 C CA . ALA B 1 170 ? 3.605 -22.188 -0.578 1 95.94 170 ALA B CA 1
ATOM 2649 C C . ALA B 1 170 ? 2.99 -21.391 -1.72 1 95.94 170 ALA B C 1
ATOM 2651 O O . ALA B 1 170 ? 2.877 -21.875 -2.844 1 95.94 170 ALA B O 1
ATOM 2652 N N . VAL B 1 171 ? 2.656 -20.172 -1.447 1 96.38 171 VAL B N 1
ATOM 2653 C CA . VAL B 1 171 ? 1.923 -19.422 -2.459 1 96.38 171 VAL B CA 1
ATOM 2654 C C . VAL B 1 171 ? 2.896 -18.844 -3.488 1 96.38 171 VAL B C 1
ATOM 2656 O O . VAL B 1 171 ? 2.561 -18.734 -4.668 1 96.38 171 VAL B O 1
ATOM 2659 N N . LEU B 1 172 ? 4.117 -18.469 -3.074 1 96.94 172 LEU B N 1
ATOM 2660 C CA . LEU B 1 172 ? 5.125 -18.031 -4.035 1 96.94 172 LEU B CA 1
ATOM 2661 C C . LEU B 1 172 ? 5.477 -19.156 -5 1 96.94 172 LEU B C 1
ATOM 2663 O O . LEU B 1 172 ? 5.691 -18.906 -6.191 1 96.94 172 LEU B O 1
ATOM 2667 N N . ALA B 1 173 ? 5.52 -20.344 -4.508 1 95.56 173 ALA B N 1
ATOM 2668 C CA . ALA B 1 173 ? 5.84 -21.516 -5.336 1 95.56 173 ALA B CA 1
ATOM 2669 C C . ALA B 1 173 ? 4.801 -21.703 -6.438 1 95.56 173 ALA B C 1
ATOM 2671 O O . ALA B 1 173 ? 5.129 -22.156 -7.539 1 95.56 173 ALA B O 1
ATOM 2672 N N . ARG B 1 174 ? 3.604 -21.328 -6.18 1 95.81 174 ARG B N 1
ATOM 2673 C CA . ARG B 1 174 ? 2.531 -21.5 -7.152 1 95.81 174 ARG B CA 1
ATOM 2674 C C . ARG B 1 174 ? 2.727 -20.578 -8.352 1 95.81 174 ARG B C 1
ATOM 2676 O O . ARG B 1 174 ? 2.277 -20.891 -9.461 1 95.81 174 ARG B O 1
ATOM 2683 N N . VAL B 1 175 ? 3.336 -19.438 -8.07 1 95.25 175 VAL B N 1
ATOM 2684 C CA . VAL B 1 175 ? 3.51 -18.453 -9.117 1 95.25 175 VAL B CA 1
ATOM 2685 C C . VAL B 1 175 ? 4.711 -18.812 -9.984 1 95.25 175 VAL B C 1
ATOM 2687 O O . VAL B 1 175 ? 4.832 -18.344 -11.117 1 95.25 175 VAL B O 1
ATOM 2690 N N . ILE B 1 176 ? 5.594 -19.609 -9.414 1 91.5 176 ILE B N 1
ATOM 2691 C CA . ILE B 1 176 ? 6.812 -19.984 -10.109 1 91.5 176 ILE B CA 1
ATOM 2692 C C . ILE B 1 176 ? 6.547 -21.219 -10.984 1 91.5 176 ILE B C 1
ATOM 2694 O O . ILE B 1 176 ? 6.184 -22.281 -10.477 1 91.5 176 ILE B O 1
ATOM 2698 N N . PRO B 1 177 ? 6.559 -20.984 -12.328 1 82.06 177 PRO B N 1
ATOM 2699 C CA . PRO B 1 177 ? 6.332 -22.141 -13.211 1 82.06 177 PRO B CA 1
ATOM 2700 C C . PRO B 1 177 ? 7.332 -23.266 -12.969 1 82.06 177 PRO B C 1
ATOM 2702 O O . PRO B 1 177 ? 8.461 -23.016 -12.547 1 82.06 177 PRO B O 1
#

Sequence (354 aa):
MARRHDPERRQRIIDAAIRVVGRKGIAGLSHRSVAAEADVPLGSTTYHFATLEELMVAALRQTNEGFARVLAERLPEDGHGDLATQLAGVLGEWLGGERTGVELEYELYLAALRRPALRPVAAEWTERAAEGLARRTDAVTARALLALMDGICLQVLLTGGSYDEGYARAVLARVIPMARRHDPERRQRIIDAAIRVVGRKGIAGLSHRSVAAEADVPLGSTTYHFATLEELMVAALRQTNEGFARVLAERLPEDGHGDLATQLAGVLGEWLGGE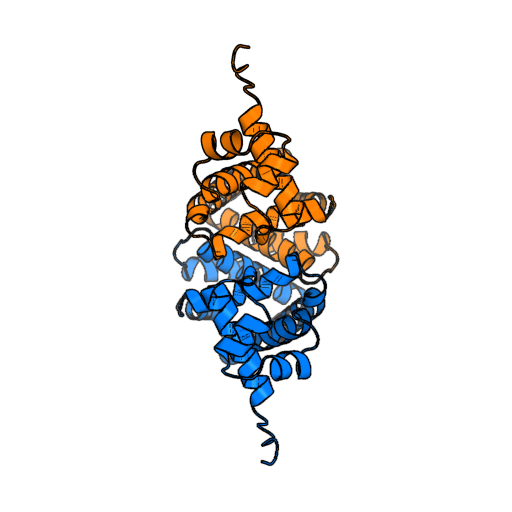RTGVELEYELYLAALRRPALRPVAAEWTERAAEGLARRTDAVTARALLALMDGICLQVLLTGGSYDEGYARAVLARVIP

pLDDT: mean 88.01, std 10.21, range [38.0, 97.44]

Foldseek 3Di:
DPPPPPVCLLVLLLVLQLVQCLVPNPVRGDLVSSCVSSVHDSVSSCVSPVDSLSSLLSNLLVLLVVLLVLLCVQDPLPDDDQVLLSLLVSLCVLCVPDVSSSVSNVSSLCVCVPPVSNVVSNVVSLVSQLVSVCSVAHSVLSNVLVVVSVVLSCVCSVVVHDRDSVVSSVVNSVSGD/DPPPPPVCLLVLLLVLQLVQCLVPNPVRGDLVSSCVSSVHDSVSSCVSPVDSLSSLLSNLLVLLVVLLVLLCVQDPLPDDDQVLLSLLVSLCVLCVPDVSSSVSNVSSLCVCVPPVSNVVSNVVSLVSQLVSVCSVAHSVLSNVLVVVSVVLSCVCSVVVHDRDSVVSSVVNSVSGD

Solvent-accessible surface area (backbone atoms only — not comparable to full-atom values): 18680 Å² total; per-residue (Å²): 126,80,82,72,80,54,87,55,47,66,56,41,42,36,53,19,41,46,51,40,29,59,74,55,33,70,82,51,58,40,61,61,54,22,14,62,64,44,71,46,59,55,66,54,43,47,66,79,26,82,39,70,63,55,44,48,46,52,32,39,55,58,50,50,47,54,56,51,46,52,50,51,70,67,53,46,85,82,56,81,74,60,60,30,54,47,51,24,49,51,50,50,55,55,68,65,41,62,60,66,58,49,42,40,45,50,50,50,58,54,43,14,57,83,31,71,87,36,10,64,57,43,34,50,50,52,50,52,52,24,52,61,44,20,73,75,61,40,65,67,44,16,47,47,52,51,17,30,51,48,15,50,51,46,52,24,53,23,37,67,53,78,84,55,53,70,58,44,21,54,50,45,41,38,51,51,129,127,79,82,71,80,54,84,54,47,65,55,40,42,38,53,17,41,45,51,40,27,57,74,55,33,70,81,50,58,41,61,62,54,23,13,62,64,44,70,47,59,54,66,53,45,46,68,78,27,83,41,70,64,56,45,48,47,53,32,38,56,56,50,50,47,55,56,51,46,53,51,51,69,68,52,44,85,82,58,81,74,62,61,29,53,47,52,25,50,52,49,48,54,55,68,65,44,62,58,67,59,49,44,38,46,48,49,51,57,53,43,14,57,83,31,70,87,35,10,63,56,44,33,50,50,52,49,52,54,25,52,62,43,18,73,76,63,40,65,68,45,15,48,48,51,52,18,29,52,49,16,49,53,45,52,25,54,22,38,68,53,79,85,54,52,71,58,45,21,57,51,45,40,39,51,51,128

Secondary structure (DSSP, 8-state):
------TTHHHHHHHHHHHHHHHH-GGG--HHHHHHHHT--HHHHHHH-SSHHHHHHHHHHHHHHHHHHHHHHHS-TT--S-HHHHHHHHHHHHHHS-HHHHHHHHHHHHGGGT-GGGHHHHHHHHHHHHHHHHTTS-HHHHHHHHHHHHHHHHHHHHHT----HHHHHHHHHHH--/------TTHHHHHHHHHHHHHHHH-GGG--HHHHHHHHTS-HHHHHHH-SSHHHHHHHHHHHHHHHHHHHHHHHS-TT--S-HHHHHHHHHHHHHHS-HHHHHHHHHHHHGGGT-GGGHHHHHHHHHHHHHHHHTTS-HHHHHHHHHHHHHHHHHHHHHT----HHHHHHHHHHH--

Organism: Streptomyces collinus (strain DSM 40733 / Tue 365) (NCBI:txid1214242)

Radius of gyration: 21.72 Å; Cα contacts (8 Å, |Δi|>4): 430; chains: 2; bounding box: 72×56×39 Å

Nearest PDB structures (foldseek):
  3hta-assembly1_B  TM=9.580E-01  e=3.482E-17  Streptomyces lividans
  3hta-assembly2_C  TM=9.406E-01  e=4.802E-17  Streptomyces lividans
  3t6n-assembly1_A  TM=7.691E-01  e=7.279E-09  Mycobacterium tuberculosis H37Rv
  3v6g-assembly1_A  TM=7.000E-01  e=4.598E-09  Mycobacterium tuberculosis
  2np5-assembly1_A  TM=7.862E-01  e=3.115E-05  Rhodococcus jostii RHA1

InterPro domains:
  IPR001647 DNA-binding HTH domain, TetR-type [PF00440] (13-58)
  IPR001647 DNA-binding HTH domain, TetR-type [PS50977] (7-67)
  IPR009057 Homedomain-like superfamily [SSF46689] (3-76)
  IPR036271 Tetracyclin repressor-like, C-terminal domain superfamily [SSF48498] (87-176)
  IPR041583 Tetracyclin repressor-like, C-terminal, group 31 [PF17940] (79-177)
  IPR050109 HTH-type, TetR-like transcriptional regulator [PTHR30055] (1-148)

=== Feature glossary ===
The record interleaves many kinds of information about one protein. Here is each kind framed as the question it answers.

Q: What does the local fold look like, residue by residue?
A: The Foldseek 3Di string encodes local tertiary geometry as a 20-letter alphabet — one character per residue — derived from the relative positions of nearby Cα atoms. Unlike the amino-acid sequence, 3Di is a direct function of the 3D structure, so two proteins with the same fold have similar 3Di strings even at low sequence identity.

Q: Which residues are in helices, strands, or loops?
A: The SS8 string is DSSP's per-residue secondary-structure call. α-helix (H) means an i→i+4 H-bond ladder; β-strand (E) means the residue participates in a β-sheet; 3₁₀ (G) and π (I) are tighter and wider helices; T/S are turns/bends; '-' is loop.

Q: How big and how compact is the whole molecule?
A: Radius of gyration (Rg) is the root-mean-square distance of Cα atoms from their centroid — a single number for overall size and compactness. A globular domain of N residues has Rg ≈ 2.2·N^0.38 Å; an extended or disordered chain has a much larger Rg. The Cα contact count is the number of residue pairs whose Cα atoms are within 8 Å and are more than four positions apart in sequence — a standard proxy for tertiary packing density. The bounding box is the smallest axis-aligned box enclosing all Cα atoms.

Q: Where is each backbone atom in 3D?
A: Structure coordinates are given as an mmCIF _atom_site loop: one row per atom with element, residue name, chain id, sequence number, and x/y/z position in Å. Only the four main-chain atoms per residue are included here; side chains are omitted to keep the record compact.

Q: What is the amino-acid chain?
A: Primary structure: the covalent order of the twenty standard amino acids along the backbone. Two proteins w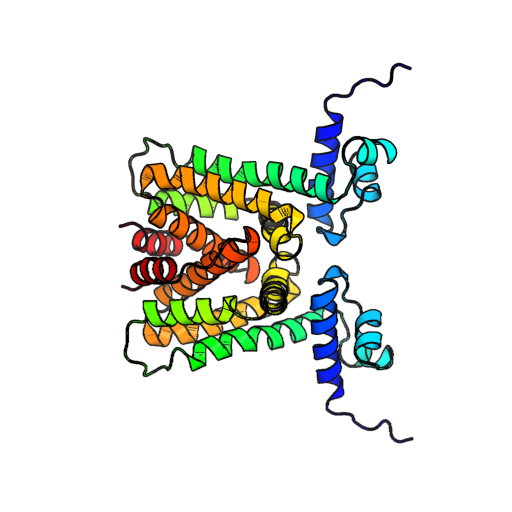ith the same sequence will (almost always) fold to the same structure; two with 30% identity often share a fold but not the details.

Q: What if only a Cα trace is available?
A: Three-state secondary structure (P-SEA) collapses the eight DSSP classes into helix (a), strand (b), and coil (c). P-SEA assigns these from Cα geometry alone — distances and angles — without requiring backbone oxygens, so it works on any Cα trace.

Q: What family and function is it annotated with?
A: Database cross-references. InterPro integrates a dozen domain/family signature databases into unified entries with residue-range hits. GO terms attach function/process/location labels with evidence codes. CATH codes position the fold in a four-level structural taxonomy. Organism is the NCBI-taxonomy species name.

Q: How confident is the AlphaFold model at each residue?
A: pLDDT is the predicted lDDT-Cα score: AlphaFold's confidence that the local environment of each residue (all inter-atomic distances within 15 Å) is correctly placed. It is a per-residue number between 0 and 100, with higher meaning more reliable.

Q: How mobile is each atom in the crystal?
A: B-factor (Debye–Waller factor) reflects atomic displacement in the crystal lattice. It is an experimental observable (units Å²), not a prediction; low values mean the atom is pinned down, high values mean it moves or is heterogeneous across the crystal.

Q: Which residues are buried vs exposed?
A: SASA measures how much of the protein is reachable by solvent. It is computed by rolling a water-sized probe over the atomic surface and summing the exposed area (Å²). Per-residue SASA distinguishes core (buried, low SASA) from surface (exposed, high SASA) residues; total SASA is a whole-molecule size measure.

Q: What do the diagnostic plots show?
A: Plot images: a contact map (which residues are close in 3D, as an N×N binary image), a Ramachandran scatter (backbone torsion angles, revealing secondary-structure composition at a glance), and — for AlphaFold structures — a PAE heatmap (pairwise prediction confidence).

Q: What known structures does this most resemble?
A: The Foldseek neighbor list gives the closest experimentally determined structures in the PDB, ranked by structural alignment. TM-score near 1 means near-identical fold; near 0.3 means only rough topology match. This is how one finds what a novel AlphaFold prediction most resembles in the solved-structure universe.

Q: Are the domains correctly placed relative to each other?
A: Predicted aligned error is AlphaFold's pairwise confidence. Unlike pLDDT (per-residue), PAE is per-residue-pair and captures whether two parts of the structure are correctly placed relative to each other. Units are ångströms of expected positional error.

Q: What do the rendered images show?
A: Structure images are PyMOL renders from six orthogonal camera directions. Cartoon representation draws helices as coils and strands as arrows; sticks shows the backbone as bonds; surface shows the solvent-excluded envelope. Rainbow coloring maps sequence position to hue (blue→red, N→C); chain coloring assigns a distinct color per polypeptide.

Q: What are the backbone torsion angles?
A: φ (phi) and ψ (psi) are the two rotatable backbone dihedrals per residue: φ is the C(i-1)–N–Cα–C torsion, ψ is the N–Cα–C–N(i+1) torsion, both in degrees on (−180°, 180°]. α-helical residues cluster near (−60°, −45°); 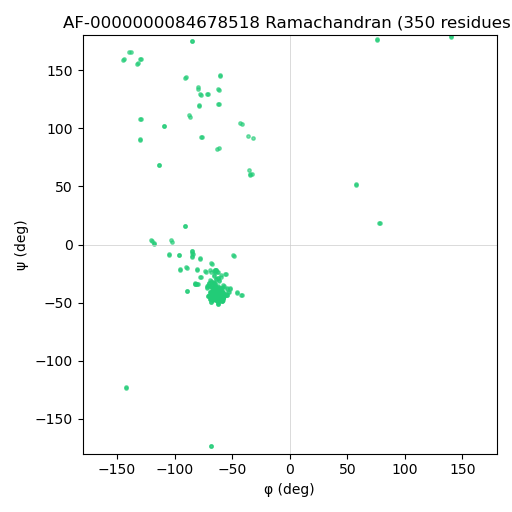β-strand residues near (−120°, +130°). A Ramachandran plot is simply a scatter of (φ, ψ) for every residue.